Protein AF-A0A7V5G8F1-F1 (afdb_monomer)

Foldseek 3Di:
DVVVVVVVVVVVVVVVVVVVVVVVLVVVLVCLQVVLVVQLVVLVVQLVCLVPPVNVVVVCVVCVPPDPVVSVVVVVVSVVSNVVSVVSNVVSVVSNVVSVVVVVCVVVVSVVVVVVVVVVVVVLVVVCPDPPPPLSVVLVVVVVVVPPVVNVVSVVVVVVVVVVVVVVVLVVLVVVLVVLVVVLVVLVVVLVVLLVVLVVVCVDDDDPVRVVVSVVSNVVSVVVNVVSVVVNVVSCVVNVPDD

Sequence (243 aa):
MENILNKSNKFSAASLIVDTSKILIFTIYFILIAGSSYVFYKSYVNYNTLNNTHNYAAVMQQVAHLDKIDKAFIRKDIQTRKDEQKIIMITSIIVFLLALFMFSRRGYIFEYIKLENQNLKRLLEDIESCPNHEKTHKLKMVLKQKNRAETYELMSEIIAELQQNQQLADEANKTKSLFLANMSHEIRTPLNGIVGFTKFLTSTELNEEQHDFVKIIRKSSEDLLSIINNILDISKIENGHVE

Mean predicted aligned error: 16.57 Å

Solvent-accessible surface area (backbone atoms only — not comparable to full-atom values): 13154 Å² total; per-residue (Å²): 113,73,71,58,57,54,55,52,52,52,52,53,51,54,53,48,53,54,52,51,50,55,50,53,54,48,52,53,51,51,51,50,45,54,48,24,52,50,51,24,51,56,26,50,54,52,36,50,57,71,62,33,63,67,56,47,48,50,54,52,59,73,50,61,86,53,56,75,67,59,52,51,50,54,53,49,52,54,49,51,54,42,51,52,26,51,51,50,30,53,50,21,52,52,53,36,52,51,53,52,52,53,58,66,50,44,60,61,57,53,51,53,56,50,52,55,55,49,53,54,50,48,56,50,54,63,54,62,71,44,92,61,68,68,60,53,51,52,49,55,54,42,58,72,66,69,44,64,69,63,40,51,54,53,50,52,53,52,50,54,50,51,53,50,51,49,52,51,52,54,50,51,51,52,51,54,45,52,49,53,55,51,52,49,55,65,51,48,56,59,45,53,47,52,48,48,50,37,56,54,55,71,76,48,98,63,56,75,70,54,47,53,52,43,52,49,55,40,50,54,45,54,53,50,52,51,53,53,49,53,56,49,51,52,52,34,56,76,68,70,61,74,134

pLDDT: mean 77.97, std 15.34, range [35.91, 96.0]

Secondary structure (DSSP, 8-state):
-HHHHHHHHHHHHHHHHHHHHHHHHHHHHHHHHHHHHHHHHHHHHHHHHHH-HHHHHHHHHHTTTS-HHHHHHHHHHHHHHHHHHHHHHHHHHHHHHHHHHHHHHHHHHHHHHHHHHHHHHHHHHHHHTSS-HHHHHHHHHHHHTT-HHHHHHHHHHHHHHHHHHHHHHHHHHHHHHHHHHHHHHHHHHHHHHHHHHHHHHHTS---HHHHHHHHHHHHHHHHHHHHHHHHHHHHHHHTT---

Radius of gyration: 44.78 Å; Cα contacts (8 Å, |Δi|>4): 83; chains: 1; bounding box: 96×31×130 Å

Structure (mmCIF, N/CA/C/O backbone):
data_AF-A0A7V5G8F1-F1
#
_entry.id   AF-A0A7V5G8F1-F1
#
loop_
_atom_site.group_PDB
_atom_site.id
_atom_site.type_symbol
_atom_site.label_atom_id
_atom_site.label_alt_id
_atom_site.label_comp_id
_atom_site.label_asym_id
_atom_site.label_entity_id
_atom_site.label_seq_id
_atom_site.pdbx_PDB_ins_code
_atom_site.Cartn_x
_atom_site.Cartn_y
_atom_site.Cartn_z
_atom_site.occupancy
_atom_site.B_iso_or_equiv
_atom_site.auth_seq_id
_atom_site.auth_comp_id
_atom_site.auth_asym_id
_atom_site.auth_atom_id
_atom_site.pdbx_PDB_model_num
ATOM 1 N N . MET A 1 1 ? 23.365 5.835 19.639 1.00 40.91 1 MET A N 1
ATOM 2 C CA . MET A 1 1 ? 23.906 6.763 18.614 1.00 40.91 1 MET A CA 1
ATOM 3 C C . MET A 1 1 ? 24.558 6.042 17.434 1.00 40.91 1 MET A C 1
ATOM 5 O O . MET A 1 1 ? 24.337 6.450 16.301 1.00 40.91 1 MET A O 1
ATOM 9 N N . GLU A 1 2 ? 25.275 4.940 17.662 1.00 36.50 2 GLU A N 1
ATOM 10 C CA . GLU A 1 2 ? 25.961 4.151 16.619 1.00 36.50 2 GLU A CA 1
ATOM 11 C C . GLU A 1 2 ? 25.023 3.602 15.518 1.00 36.50 2 GLU A C 1
ATOM 13 O O . GLU A 1 2 ? 25.356 3.591 14.334 1.00 36.50 2 GLU A O 1
ATOM 18 N N . ASN A 1 3 ? 23.780 3.268 15.883 1.00 42.16 3 ASN A N 1
ATOM 19 C CA . ASN A 1 3 ? 22.769 2.747 14.955 1.00 42.16 3 ASN A CA 1
ATOM 20 C C . ASN A 1 3 ? 22.199 3.810 13.983 1.00 42.16 3 ASN A C 1
ATOM 22 O O . ASN A 1 3 ? 21.758 3.480 12.883 1.00 42.16 3 ASN A O 1
ATOM 26 N N . ILE A 1 4 ? 22.239 5.098 14.353 1.00 35.91 4 ILE A N 1
ATOM 27 C CA . ILE A 1 4 ? 21.730 6.213 13.528 1.00 35.91 4 ILE A CA 1
ATOM 28 C C . ILE A 1 4 ? 22.780 6.623 12.482 1.00 35.91 4 ILE A C 1
ATOM 30 O O . ILE A 1 4 ? 22.447 6.840 11.316 1.00 35.91 4 ILE A O 1
ATOM 34 N N . LEU A 1 5 ? 24.060 6.627 12.870 1.00 37.53 5 LEU A N 1
ATOM 35 C CA . LEU A 1 5 ? 25.191 6.884 11.970 1.00 37.53 5 LEU A CA 1
ATOM 36 C C . LEU A 1 5 ? 25.336 5.786 10.902 1.00 37.53 5 LEU A C 1
ATOM 38 O O . LEU A 1 5 ? 25.566 6.087 9.731 1.00 37.53 5 LEU A O 1
ATOM 42 N N . ASN A 1 6 ? 25.100 4.520 11.262 1.00 42.97 6 ASN A N 1
ATOM 43 C CA . ASN A 1 6 ? 25.154 3.403 10.315 1.00 42.97 6 ASN A CA 1
ATOM 44 C C . ASN A 1 6 ? 23.982 3.419 9.303 1.00 42.97 6 ASN A C 1
ATOM 46 O O . ASN A 1 6 ? 24.152 3.093 8.125 1.00 42.97 6 ASN A O 1
ATOM 50 N N . LYS A 1 7 ? 22.788 3.862 9.732 1.00 42.91 7 LYS A N 1
ATOM 51 C CA . LYS A 1 7 ? 21.603 4.019 8.863 1.00 42.91 7 LYS A CA 1
ATOM 52 C C . LYS A 1 7 ? 21.771 5.187 7.875 1.00 42.91 7 LYS A C 1
ATOM 54 O O . LYS A 1 7 ? 21.413 5.037 6.708 1.00 42.91 7 LYS A O 1
ATOM 59 N N . SER A 1 8 ? 22.386 6.291 8.315 1.00 38.94 8 SER A N 1
ATOM 60 C CA . SER A 1 8 ? 22.765 7.441 7.473 1.00 38.94 8 SER A CA 1
ATOM 61 C C . SER A 1 8 ? 23.801 7.064 6.400 1.00 38.94 8 SER A C 1
ATOM 63 O O . SER A 1 8 ? 23.588 7.306 5.209 1.00 38.94 8 SER A O 1
ATOM 65 N N . ASN A 1 9 ? 24.867 6.352 6.785 1.00 43.56 9 ASN A N 1
ATOM 66 C CA . ASN A 1 9 ? 25.919 5.925 5.855 1.00 43.56 9 ASN A CA 1
ATOM 67 C C . ASN A 1 9 ? 25.423 4.930 4.791 1.00 43.56 9 ASN A C 1
ATOM 69 O O . ASN A 1 9 ? 25.821 5.025 3.630 1.00 43.56 9 ASN A O 1
ATOM 73 N N . LYS A 1 10 ? 24.505 4.015 5.137 1.00 48.19 10 LYS A N 1
ATOM 74 C CA . LYS A 1 10 ? 23.870 3.113 4.155 1.00 48.19 10 LYS A CA 1
ATOM 75 C C . LYS A 1 10 ? 22.980 3.846 3.152 1.00 48.19 10 LYS A C 1
ATOM 77 O O . LYS A 1 10 ? 22.929 3.445 1.991 1.00 48.19 10 LYS A O 1
ATOM 82 N N . PHE A 1 11 ? 22.289 4.902 3.582 1.00 41.91 11 PHE A N 1
ATOM 83 C CA . PHE A 1 11 ? 21.453 5.714 2.695 1.00 41.91 11 PHE A CA 1
ATOM 84 C C . PHE A 1 11 ? 22.303 6.508 1.702 1.00 41.91 11 PHE A C 1
ATOM 86 O O . PHE A 1 11 ? 21.997 6.510 0.512 1.00 41.91 11 PHE A O 1
ATOM 93 N N . SER A 1 12 ? 23.411 7.081 2.184 1.00 46.94 12 SER A N 1
ATOM 94 C CA . SER A 1 12 ? 24.408 7.762 1.354 1.00 46.94 12 SER A CA 1
ATOM 95 C C . SER A 1 12 ? 25.050 6.809 0.338 1.00 46.94 12 SER A C 1
ATOM 97 O O . SER A 1 12 ? 25.137 7.125 -0.846 1.00 46.94 12 SER A O 1
ATOM 99 N N . ALA A 1 13 ? 25.400 5.586 0.753 1.00 46.09 13 ALA A N 1
ATOM 100 C CA . ALA A 1 13 ? 25.961 4.576 -0.145 1.00 46.09 13 ALA A CA 1
ATOM 101 C C . ALA A 1 13 ? 24.970 4.128 -1.236 1.00 46.09 13 ALA A C 1
ATOM 103 O O . ALA A 1 13 ? 25.357 3.971 -2.391 1.00 46.09 13 ALA A O 1
ATOM 104 N N . ALA A 1 14 ? 23.685 3.960 -0.906 1.00 48.03 14 ALA A N 1
ATOM 105 C CA . ALA A 1 14 ? 22.662 3.583 -1.882 1.00 48.03 14 ALA A CA 1
ATOM 106 C C . ALA A 1 14 ? 22.378 4.702 -2.900 1.00 48.03 14 ALA A C 1
ATOM 108 O O . ALA A 1 14 ? 22.260 4.416 -4.093 1.00 48.03 14 ALA A O 1
ATOM 109 N N . SER A 1 15 ? 22.327 5.970 -2.469 1.00 52.88 15 SER A N 1
ATOM 110 C CA . SER A 1 15 ? 22.242 7.105 -3.401 1.00 52.88 15 SER A CA 1
ATOM 111 C C . SER A 1 15 ? 23.491 7.213 -4.275 1.00 52.88 15 SER A C 1
ATOM 113 O O . SER A 1 15 ? 23.373 7.408 -5.481 1.00 52.88 15 SER A O 1
ATOM 115 N N . LEU A 1 16 ? 24.675 6.971 -3.704 1.00 54.50 16 LEU A N 1
ATOM 116 C CA . LEU A 1 16 ? 25.942 7.002 -4.433 1.00 54.50 16 LEU A CA 1
ATOM 117 C C . LEU A 1 16 ? 26.020 5.899 -5.504 1.00 54.50 16 LEU A C 1
ATOM 119 O O . LEU A 1 16 ? 26.478 6.153 -6.615 1.00 54.50 16 LEU A O 1
ATOM 123 N N . ILE A 1 17 ? 25.533 4.686 -5.216 1.00 58.56 17 ILE A N 1
ATOM 124 C CA . ILE A 1 17 ? 25.463 3.574 -6.186 1.00 58.56 17 ILE A CA 1
ATOM 125 C C . ILE A 1 17 ? 24.500 3.908 -7.335 1.00 58.56 17 ILE A C 1
ATOM 127 O O . ILE A 1 17 ? 24.775 3.646 -8.507 1.00 58.56 17 ILE A O 1
ATOM 131 N N . VAL A 1 18 ? 23.366 4.526 -7.012 1.00 62.31 18 VAL A N 1
ATOM 132 C CA . VAL A 1 18 ? 22.402 4.963 -8.020 1.00 62.31 18 VAL A CA 1
ATOM 133 C C . VAL A 1 18 ? 22.996 6.062 -8.907 1.00 62.31 18 VAL A C 1
ATOM 135 O O . VAL A 1 18 ? 22.873 5.992 -10.131 1.00 62.31 18 VAL A O 1
ATOM 138 N N . ASP A 1 19 ? 23.687 7.041 -8.335 1.00 66.94 19 ASP A N 1
ATOM 139 C CA . ASP A 1 19 ? 24.270 8.140 -9.104 1.00 66.94 19 ASP A CA 1
ATOM 140 C C . ASP A 1 19 ? 25.499 7.709 -9.917 1.00 66.94 19 ASP A C 1
ATOM 142 O O . ASP A 1 19 ? 25.630 8.094 -11.081 1.00 66.94 19 ASP A O 1
ATOM 146 N N . THR A 1 20 ? 26.327 6.803 -9.395 1.00 69.19 20 THR A N 1
ATOM 147 C CA . THR A 1 20 ? 27.425 6.186 -10.163 1.00 69.19 20 THR A CA 1
ATOM 148 C C . THR A 1 20 ? 26.909 5.372 -11.351 1.00 69.19 20 THR A C 1
ATOM 150 O O . THR A 1 20 ? 27.461 5.480 -12.446 1.00 69.19 20 THR A O 1
ATOM 153 N N . SER A 1 21 ? 25.796 4.640 -11.203 1.00 72.50 21 SER A N 1
ATOM 154 C CA . SER A 1 21 ? 25.176 3.923 -12.328 1.00 72.50 21 SER A CA 1
ATOM 155 C C . SER A 1 21 ? 24.666 4.868 -13.427 1.00 72.50 21 SER A C 1
ATOM 157 O O . SER A 1 21 ? 24.824 4.589 -14.617 1.00 72.50 21 SER A O 1
ATOM 159 N N . LYS A 1 22 ? 24.123 6.040 -13.062 1.00 74.00 22 LYS A N 1
ATOM 160 C CA . LYS A 1 22 ? 23.670 7.053 -14.031 1.00 74.00 22 LYS A CA 1
ATOM 161 C C . LYS A 1 22 ? 24.821 7.640 -14.835 1.00 74.00 22 LYS A C 1
ATOM 163 O O . LYS A 1 22 ? 24.632 7.889 -16.031 1.00 74.00 22 LYS A O 1
ATOM 168 N N . ILE A 1 23 ? 25.954 7.882 -14.174 1.00 77.38 23 ILE A N 1
ATOM 169 C CA . ILE A 1 23 ? 27.179 8.393 -14.791 1.00 77.38 23 ILE A CA 1
ATOM 170 C C . ILE A 1 23 ? 27.734 7.339 -15.749 1.00 77.38 23 ILE A C 1
ATOM 172 O O . ILE A 1 23 ? 27.969 7.662 -16.907 1.00 77.38 23 ILE A O 1
ATOM 176 N N . LEU A 1 24 ? 27.829 6.074 -15.325 1.00 80.88 24 LEU A N 1
ATOM 177 C CA . LEU A 1 24 ? 28.299 4.971 -16.171 1.00 80.88 24 LEU A CA 1
ATOM 178 C C . LEU A 1 24 ? 27.446 4.799 -17.438 1.00 80.88 24 LEU A C 1
ATOM 180 O O . LEU A 1 24 ? 27.961 4.658 -18.541 1.00 80.88 24 LEU A O 1
ATOM 184 N N . ILE A 1 25 ? 26.121 4.846 -17.305 1.00 82.06 25 ILE A N 1
ATOM 185 C CA . ILE A 1 25 ? 25.230 4.745 -18.465 1.00 82.06 25 ILE A CA 1
ATOM 186 C C . ILE A 1 25 ? 25.428 5.953 -19.394 1.00 82.06 25 ILE A C 1
ATOM 188 O O . ILE A 1 25 ? 25.412 5.807 -20.613 1.00 82.06 25 ILE A O 1
ATOM 192 N N . PHE A 1 26 ? 25.627 7.153 -18.839 1.00 84.25 26 PHE A N 1
ATOM 193 C CA . PHE A 1 26 ? 25.873 8.355 -19.638 1.00 84.25 26 PHE A CA 1
ATOM 194 C C . PHE A 1 26 ? 27.206 8.283 -20.393 1.00 84.25 26 PHE A C 1
ATOM 196 O O . PHE A 1 26 ? 27.246 8.608 -21.578 1.00 84.25 26 PHE A O 1
ATOM 203 N N . THR A 1 27 ? 28.273 7.801 -19.750 1.00 85.81 27 THR A N 1
ATOM 204 C CA . THR A 1 27 ? 29.579 7.634 -20.400 1.00 85.81 27 THR A CA 1
ATOM 205 C C . THR A 1 27 ? 29.521 6.599 -21.521 1.00 85.81 27 THR A C 1
ATOM 207 O O . THR A 1 27 ? 30.063 6.850 -22.594 1.00 85.81 27 THR A O 1
ATOM 210 N N . ILE A 1 28 ? 28.792 5.493 -21.337 1.00 87.56 28 ILE A N 1
ATOM 211 C CA . ILE A 1 28 ? 28.567 4.488 -22.391 1.00 87.56 28 ILE A CA 1
ATOM 212 C C . ILE A 1 28 ? 27.847 5.103 -23.601 1.00 87.56 28 ILE A C 1
ATOM 214 O O . ILE A 1 28 ? 28.295 4.918 -24.734 1.00 87.56 28 ILE A O 1
ATOM 218 N N . TYR A 1 29 ? 26.772 5.873 -23.385 1.00 87.50 29 TYR A N 1
ATOM 219 C CA . TYR A 1 29 ? 26.070 6.551 -24.483 1.00 87.50 29 TYR A CA 1
ATOM 220 C C . TYR A 1 29 ? 26.959 7.564 -25.201 1.00 87.50 29 TYR A C 1
ATOM 222 O O . TYR A 1 29 ? 26.961 7.610 -26.429 1.00 87.50 29 TYR A O 1
ATOM 230 N N . PHE A 1 30 ? 27.736 8.346 -24.453 1.00 88.19 30 PHE A N 1
ATOM 231 C CA . PHE A 1 30 ? 28.655 9.321 -25.027 1.00 88.19 30 PHE A CA 1
ATOM 232 C C . PHE A 1 30 ? 29.700 8.650 -25.929 1.00 88.19 30 PHE A C 1
ATOM 234 O O . PHE A 1 30 ? 29.910 9.092 -27.057 1.00 88.19 30 PHE A O 1
ATOM 241 N N . ILE A 1 31 ? 30.290 7.539 -25.476 1.00 91.12 31 ILE A N 1
ATOM 242 C CA . ILE A 1 31 ? 31.258 6.757 -26.259 1.00 91.12 31 ILE A CA 1
ATOM 243 C C . ILE A 1 31 ? 30.608 6.191 -27.531 1.00 91.12 31 ILE A C 1
ATOM 245 O O . ILE A 1 31 ? 31.199 6.277 -28.606 1.00 91.12 31 ILE A O 1
ATOM 249 N N . LEU A 1 32 ? 29.384 5.660 -27.443 1.00 89.81 32 LEU A N 1
ATOM 250 C CA . LEU A 1 32 ? 28.642 5.125 -28.594 1.00 89.81 32 LEU A CA 1
ATOM 251 C C . LEU A 1 32 ? 28.323 6.196 -29.646 1.00 89.81 32 LEU A C 1
ATOM 253 O O . LEU A 1 32 ? 28.509 5.975 -30.845 1.00 89.81 32 LEU A O 1
ATOM 257 N N . ILE A 1 33 ? 27.866 7.367 -29.206 1.00 90.88 33 ILE A N 1
ATOM 258 C CA . ILE A 1 33 ? 27.509 8.489 -30.082 1.00 90.88 33 ILE A CA 1
ATOM 259 C C . ILE A 1 33 ? 28.765 9.079 -30.736 1.00 90.88 33 ILE A C 1
ATOM 261 O O . ILE A 1 33 ? 28.809 9.246 -31.955 1.00 90.88 33 ILE A O 1
ATOM 265 N N . ALA A 1 34 ? 29.811 9.346 -29.951 1.00 91.81 34 ALA A N 1
ATOM 266 C CA . ALA A 1 34 ? 31.072 9.872 -30.468 1.00 91.81 34 ALA A CA 1
ATOM 267 C C . ALA A 1 34 ? 31.758 8.874 -31.417 1.00 91.81 34 ALA A C 1
ATOM 269 O O . ALA A 1 34 ? 32.239 9.259 -32.483 1.00 91.81 34 ALA A O 1
ATOM 270 N N . GLY A 1 35 ? 31.754 7.584 -31.067 1.00 91.06 35 GLY A N 1
ATOM 271 C CA . GLY A 1 35 ? 32.343 6.518 -31.873 1.00 91.06 35 GLY A CA 1
ATOM 272 C C . GLY A 1 35 ? 31.627 6.315 -33.208 1.00 91.06 35 GLY A C 1
ATOM 273 O O . GLY A 1 35 ? 32.280 6.280 -34.249 1.00 91.06 35 GLY A O 1
ATOM 274 N N . SER A 1 36 ? 30.292 6.239 -33.205 1.00 92.25 36 SER A N 1
ATOM 275 C CA . SER A 1 36 ? 29.505 6.116 -34.443 1.00 92.25 36 SER A CA 1
ATOM 276 C C . SER A 1 36 ? 29.678 7.333 -35.354 1.00 92.25 36 SER A C 1
ATOM 278 O O . SER A 1 36 ? 29.906 7.164 -36.551 1.00 92.25 36 SER A O 1
ATOM 280 N N . SER A 1 37 ? 29.684 8.544 -34.789 1.00 93.62 37 SER A N 1
ATOM 281 C CA . SER A 1 37 ? 29.951 9.783 -35.529 1.00 93.62 37 SER A CA 1
ATOM 282 C C . SER A 1 37 ? 31.354 9.807 -36.158 1.00 93.62 37 SER A C 1
ATOM 284 O O . SER A 1 37 ? 31.512 10.132 -37.336 1.00 93.62 37 SER A O 1
ATOM 286 N N . TYR A 1 38 ? 32.382 9.376 -35.419 1.00 95.62 38 TYR A N 1
ATOM 287 C CA . TYR A 1 38 ? 33.748 9.281 -35.941 1.00 95.62 38 TYR A CA 1
ATOM 288 C C . TYR A 1 38 ? 33.876 8.253 -37.076 1.00 95.62 38 TYR A C 1
ATOM 290 O O . TYR A 1 38 ? 34.483 8.540 -38.112 1.00 95.62 38 TYR A O 1
ATOM 298 N N . VAL A 1 39 ? 33.287 7.064 -36.906 1.00 94.00 39 VAL A N 1
ATOM 299 C CA . VAL A 1 39 ? 33.284 6.004 -37.929 1.00 94.00 39 VAL A CA 1
ATOM 300 C C . VAL A 1 39 ? 32.565 6.473 -39.192 1.00 94.00 39 VAL A C 1
ATOM 302 O O . VAL A 1 39 ? 33.082 6.270 -40.292 1.00 94.00 39 VAL A O 1
ATOM 305 N N . PHE A 1 40 ? 31.428 7.156 -39.040 1.00 96.00 40 PHE A N 1
ATOM 306 C CA . PHE A 1 40 ? 30.699 7.766 -40.147 1.00 96.00 40 PHE A CA 1
ATOM 307 C C . PHE A 1 40 ? 31.578 8.759 -40.910 1.00 96.00 40 PHE A C 1
ATOM 309 O O . PHE A 1 40 ? 31.754 8.624 -42.120 1.00 96.00 40 PHE A O 1
ATOM 316 N N . TYR A 1 41 ? 32.183 9.719 -40.204 1.00 94.88 41 TYR A N 1
ATOM 317 C CA . TYR A 1 41 ? 33.025 10.748 -40.812 1.00 94.88 41 TYR A CA 1
ATOM 318 C C . TYR A 1 41 ? 34.215 10.145 -41.568 1.00 94.88 41 TYR A C 1
ATOM 320 O O . TYR A 1 41 ? 34.452 10.475 -42.732 1.00 94.88 41 TYR A O 1
ATOM 328 N N . LYS A 1 42 ? 34.935 9.210 -40.937 1.00 93.19 42 LYS A N 1
ATOM 329 C CA . LYS A 1 42 ? 36.074 8.527 -41.562 1.00 93.19 42 LYS A CA 1
ATOM 330 C C . LYS A 1 42 ? 35.648 7.768 -42.819 1.00 93.19 42 LYS A C 1
ATOM 332 O O . LYS A 1 42 ? 36.334 7.826 -43.839 1.00 93.19 42 LYS A O 1
ATOM 337 N N . SER A 1 43 ? 34.510 7.081 -42.759 1.00 93.00 43 SER A N 1
ATOM 338 C CA . SER A 1 43 ? 33.996 6.320 -43.893 1.00 93.00 43 SER A CA 1
ATOM 339 C C . SER A 1 43 ? 33.511 7.220 -45.034 1.00 93.00 43 SER A C 1
ATOM 341 O O . SER A 1 43 ? 33.814 6.957 -46.196 1.00 93.00 43 SER A O 1
ATOM 343 N N . TYR A 1 44 ? 32.869 8.343 -44.708 1.00 93.62 44 TYR A N 1
ATOM 344 C CA . TYR A 1 44 ? 32.445 9.367 -45.662 1.00 93.62 44 TYR A CA 1
ATOM 345 C C . TYR A 1 44 ? 33.628 9.980 -46.430 1.00 93.62 44 TYR A C 1
ATOM 347 O O . TYR A 1 44 ? 33.596 10.073 -47.660 1.00 93.62 44 TYR A O 1
ATOM 355 N N . VAL A 1 45 ? 34.707 10.346 -45.727 1.00 91.12 45 VAL A N 1
ATOM 356 C CA . VAL A 1 45 ? 35.931 10.879 -46.353 1.00 91.12 45 VAL A CA 1
ATOM 357 C C . VAL A 1 45 ? 36.573 9.840 -47.277 1.00 91.12 45 VAL A C 1
ATOM 359 O O . VAL A 1 45 ? 36.915 10.161 -48.418 1.00 91.12 45 VAL A O 1
ATOM 362 N N . ASN A 1 46 ? 36.691 8.585 -46.833 1.00 89.88 46 ASN A N 1
ATOM 363 C CA . ASN A 1 46 ? 37.240 7.500 -47.652 1.00 89.88 46 ASN A CA 1
ATOM 364 C C . ASN A 1 46 ? 36.394 7.237 -48.904 1.00 89.88 46 ASN A C 1
ATOM 366 O O . ASN A 1 46 ? 36.937 7.105 -50.003 1.00 89.88 46 ASN A O 1
ATOM 370 N N . TYR A 1 47 ? 35.069 7.209 -48.756 1.00 90.44 47 TYR A N 1
ATOM 371 C CA . TYR A 1 47 ? 34.137 7.034 -49.864 1.00 90.44 47 TYR A CA 1
ATOM 372 C C . TYR A 1 47 ? 34.294 8.137 -50.918 1.00 90.44 47 TYR A C 1
ATOM 374 O O . TYR A 1 47 ? 34.447 7.847 -52.106 1.00 90.44 47 TYR A O 1
ATOM 382 N N . ASN A 1 48 ? 34.337 9.401 -50.489 1.00 87.00 48 ASN A N 1
ATOM 383 C CA . ASN A 1 48 ? 34.510 10.538 -51.394 1.00 87.00 48 ASN A CA 1
ATOM 384 C C . ASN A 1 48 ? 35.896 10.569 -52.045 1.00 87.00 48 ASN A C 1
ATOM 386 O O . ASN A 1 48 ? 36.010 10.919 -53.218 1.00 87.00 48 ASN A O 1
ATOM 390 N N . THR A 1 49 ? 36.939 10.143 -51.331 1.00 85.94 49 THR A N 1
ATOM 391 C CA . THR A 1 49 ? 38.301 10.042 -51.879 1.00 85.94 49 THR A CA 1
ATOM 392 C C . THR A 1 49 ? 38.373 9.011 -53.007 1.00 85.94 49 THR A C 1
ATOM 394 O O . THR A 1 49 ? 38.965 9.289 -54.050 1.00 85.94 49 THR A O 1
ATOM 397 N N . LEU A 1 50 ? 37.711 7.859 -52.839 1.00 82.94 50 LEU A N 1
ATOM 398 C CA . LEU A 1 50 ? 37.564 6.826 -53.873 1.00 82.94 50 LEU A CA 1
ATOM 399 C C . LEU A 1 50 ? 36.658 7.272 -55.033 1.00 82.94 50 LEU A C 1
ATOM 401 O O . LEU A 1 50 ? 36.749 6.731 -56.137 1.00 82.94 50 LEU A O 1
ATOM 405 N N . ASN A 1 51 ? 35.739 8.213 -54.791 1.00 77.88 51 ASN A N 1
ATOM 406 C CA . ASN A 1 51 ? 34.785 8.699 -55.788 1.00 77.88 51 ASN A CA 1
ATOM 407 C C . ASN A 1 51 ? 35.270 9.918 -56.583 1.00 77.88 51 ASN A C 1
ATOM 409 O O . ASN A 1 51 ? 34.709 10.209 -57.638 1.00 77.88 51 ASN A O 1
ATOM 413 N N . ASN A 1 52 ? 36.303 10.612 -56.105 1.00 81.00 52 ASN A N 1
ATOM 414 C CA . ASN A 1 52 ? 36.872 11.762 -56.790 1.00 81.00 52 ASN A CA 1
ATOM 415 C C . ASN A 1 52 ? 37.432 11.341 -58.159 1.00 81.00 52 ASN A C 1
ATOM 417 O O . ASN A 1 52 ? 38.393 10.574 -58.255 1.00 81.00 52 ASN A O 1
ATOM 421 N N . THR A 1 53 ? 36.823 11.867 -59.221 1.00 63.16 53 THR A N 1
ATOM 422 C CA . THR A 1 53 ? 37.160 11.585 -60.620 1.00 63.16 53 THR A CA 1
ATOM 423 C C . THR A 1 53 ? 38.595 11.954 -60.962 1.00 63.16 53 THR A C 1
ATOM 425 O O . THR A 1 53 ? 39.208 11.258 -61.764 1.00 63.16 53 THR A O 1
ATOM 428 N N . HIS A 1 54 ? 39.162 12.981 -60.324 1.00 69.19 54 HIS A N 1
ATOM 429 C CA . HIS A 1 54 ? 40.555 13.372 -60.529 1.00 69.19 54 HIS A CA 1
ATOM 430 C C . HIS A 1 54 ? 41.530 12.313 -59.990 1.00 69.19 54 HIS A C 1
ATOM 432 O O . HIS A 1 54 ? 42.447 11.896 -60.694 1.00 69.19 54 HIS A O 1
ATOM 438 N N . ASN A 1 55 ? 41.276 11.792 -58.786 1.00 69.31 55 ASN A N 1
ATOM 439 C CA . ASN A 1 55 ? 42.090 10.726 -58.193 1.00 69.31 55 ASN A CA 1
ATOM 440 C C . ASN A 1 55 ? 41.912 9.402 -58.940 1.00 69.31 55 ASN A C 1
ATOM 442 O O . ASN A 1 55 ? 42.880 8.687 -59.183 1.00 69.31 55 ASN A O 1
ATOM 446 N N . TYR A 1 56 ? 40.682 9.085 -59.347 1.00 71.56 56 TYR A N 1
ATOM 447 C CA . TYR A 1 56 ? 40.400 7.888 -60.132 1.00 71.56 56 TYR A CA 1
ATOM 448 C C . TYR A 1 56 ? 41.071 7.945 -61.510 1.00 71.56 56 TYR A C 1
ATOM 450 O O . TYR A 1 56 ? 41.654 6.957 -61.947 1.00 71.56 56 TYR A O 1
ATOM 458 N N . ALA A 1 57 ? 41.044 9.104 -62.173 1.00 69.06 57 ALA A N 1
ATOM 459 C CA . ALA A 1 57 ? 41.744 9.325 -63.434 1.00 69.06 57 ALA A CA 1
ATOM 460 C C . ALA A 1 57 ? 43.265 9.206 -63.265 1.00 69.06 57 ALA A C 1
ATOM 462 O O . ALA A 1 57 ? 43.896 8.533 -64.072 1.00 69.06 57 ALA A O 1
ATOM 463 N N . ALA A 1 58 ? 43.841 9.768 -62.197 1.00 76.75 58 ALA A N 1
ATOM 464 C CA . ALA A 1 58 ? 45.268 9.650 -61.897 1.00 76.75 58 ALA A CA 1
ATOM 465 C C . ALA A 1 58 ? 45.697 8.190 -61.653 1.00 76.75 58 ALA A C 1
ATOM 467 O O . ALA A 1 58 ? 46.691 7.735 -62.219 1.00 76.75 58 ALA A O 1
ATOM 468 N N . VAL A 1 59 ? 44.917 7.424 -60.880 1.00 75.81 59 VAL A N 1
ATOM 469 C CA . VAL A 1 59 ? 45.157 5.986 -60.660 1.00 75.81 59 VAL A CA 1
ATOM 470 C C . VAL A 1 59 ? 45.037 5.211 -61.974 1.00 75.81 59 VAL A C 1
ATOM 472 O O . VAL A 1 59 ? 45.910 4.406 -62.287 1.00 75.81 59 VAL A O 1
ATOM 475 N N . MET A 1 60 ? 44.006 5.484 -62.781 1.00 76.19 60 MET A N 1
ATOM 476 C CA . MET A 1 60 ? 43.802 4.831 -64.082 1.00 76.19 60 MET A CA 1
ATOM 477 C C . MET A 1 60 ? 44.889 5.186 -65.109 1.00 76.19 60 MET A C 1
ATOM 479 O O . MET A 1 60 ? 45.264 4.340 -65.920 1.00 76.19 60 MET A O 1
ATOM 483 N N . GLN A 1 61 ? 45.429 6.405 -65.050 1.00 79.56 61 GLN A N 1
ATOM 484 C CA . GLN A 1 61 ? 46.551 6.861 -65.868 1.00 79.56 61 GLN A CA 1
ATOM 485 C C . GLN A 1 61 ? 47.857 6.158 -65.472 1.00 79.56 61 GLN A C 1
ATOM 487 O O . GLN A 1 61 ? 48.612 5.741 -66.348 1.00 79.56 61 GLN A O 1
ATOM 492 N N . GLN A 1 62 ? 48.104 5.956 -64.174 1.00 78.56 62 GLN A N 1
ATOM 493 C CA . GLN A 1 62 ? 49.276 5.216 -63.689 1.00 78.56 62 GLN A CA 1
ATOM 494 C C . GLN A 1 62 ? 49.259 3.747 -64.120 1.00 78.56 62 GLN A C 1
ATOM 496 O O . GLN A 1 62 ? 50.305 3.197 -64.450 1.00 78.56 62 GLN A O 1
ATOM 501 N N . VAL A 1 63 ? 48.082 3.124 -64.202 1.00 77.75 63 VAL A N 1
ATOM 502 C CA . VAL A 1 63 ? 47.928 1.716 -64.613 1.00 77.75 63 VAL A CA 1
ATOM 503 C C . VAL A 1 63 ? 47.643 1.544 -66.109 1.00 77.75 63 VAL A C 1
ATOM 505 O O . VAL A 1 63 ? 47.256 0.465 -66.560 1.00 77.75 63 VAL A O 1
ATOM 508 N N . ALA A 1 64 ? 47.846 2.592 -66.915 1.00 76.75 64 ALA A N 1
ATOM 509 C CA . ALA A 1 64 ? 47.560 2.584 -68.350 1.00 76.75 64 ALA A CA 1
ATOM 510 C C . ALA A 1 64 ? 48.368 1.532 -69.134 1.00 76.75 64 ALA A C 1
ATOM 512 O O . ALA A 1 64 ? 47.884 1.040 -70.153 1.00 76.75 64 ALA A O 1
ATOM 513 N N . HIS A 1 65 ? 49.544 1.149 -68.636 1.00 78.81 65 HIS A N 1
ATOM 514 C CA . HIS A 1 65 ? 50.441 0.156 -69.232 1.00 78.81 65 HIS A CA 1
ATOM 515 C C . HIS A 1 65 ? 50.055 -1.304 -68.929 1.00 78.81 65 HIS A C 1
ATOM 517 O O . HIS A 1 65 ? 50.620 -2.212 -69.529 1.00 78.81 65 HIS A O 1
ATOM 523 N N . LEU A 1 66 ? 49.103 -1.541 -68.020 1.00 80.12 66 LEU A N 1
ATOM 524 C CA . LEU A 1 66 ? 48.670 -2.891 -67.651 1.00 80.12 66 LEU A CA 1
ATOM 525 C C . LEU 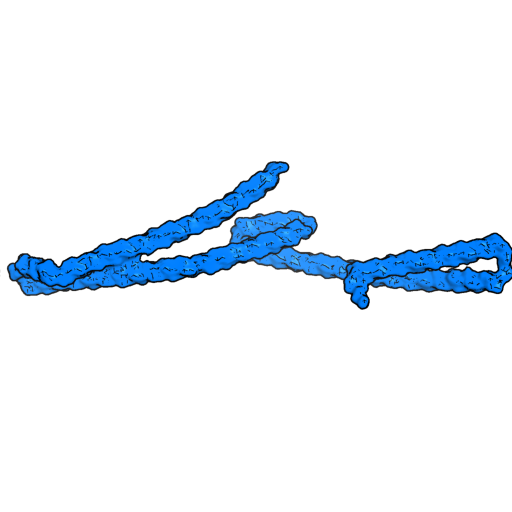A 1 66 ? 47.729 -3.511 -68.694 1.00 80.12 66 LEU A C 1
ATOM 527 O O . LEU A 1 66 ? 47.020 -2.797 -69.421 1.00 80.12 66 LEU A O 1
ATOM 531 N N . ASP A 1 67 ? 47.673 -4.845 -68.717 1.00 86.00 67 ASP A N 1
ATOM 532 C CA . ASP A 1 67 ? 46.732 -5.586 -69.553 1.00 86.00 67 ASP A CA 1
ATOM 533 C C . ASP A 1 67 ? 45.269 -5.335 -69.123 1.00 86.00 67 ASP A C 1
ATOM 535 O O . ASP A 1 67 ? 44.950 -4.844 -68.032 1.00 86.00 67 ASP A O 1
ATOM 539 N N . LYS A 1 68 ? 44.334 -5.638 -70.023 1.00 82.44 68 LYS A N 1
ATOM 540 C CA . LYS A 1 68 ? 42.894 -5.459 -69.840 1.00 82.44 68 LYS A CA 1
ATOM 541 C C . LYS A 1 68 ? 42.362 -6.220 -68.621 1.00 82.44 68 LYS A C 1
ATOM 543 O O . LYS A 1 68 ? 41.443 -5.713 -67.968 1.00 82.44 68 LYS A O 1
ATOM 548 N N . ILE A 1 69 ? 42.925 -7.393 -68.316 1.00 80.31 69 ILE A N 1
ATOM 549 C CA . ILE A 1 69 ? 42.539 -8.215 -67.160 1.00 80.31 69 ILE A CA 1
ATOM 550 C C . ILE A 1 69 ? 42.878 -7.490 -65.849 1.00 80.31 69 ILE A C 1
ATOM 552 O O . ILE A 1 69 ? 41.995 -7.305 -65.008 1.00 80.31 69 ILE A O 1
ATOM 556 N N . ASP A 1 70 ? 44.097 -6.968 -65.718 1.00 83.38 70 ASP A N 1
ATOM 557 C CA . ASP A 1 70 ? 44.551 -6.260 -64.514 1.00 83.38 70 ASP A CA 1
ATOM 558 C C . ASP A 1 70 ? 43.747 -4.976 -64.263 1.00 83.38 70 ASP A C 1
ATOM 560 O O . ASP A 1 70 ? 43.318 -4.692 -63.143 1.00 83.38 70 ASP A O 1
ATOM 564 N N . LYS A 1 71 ? 43.425 -4.222 -65.321 1.00 79.62 71 LYS A N 1
ATOM 565 C CA . LYS A 1 71 ? 42.553 -3.036 -65.221 1.00 79.62 71 LYS A CA 1
ATOM 566 C C . LYS A 1 71 ? 41.130 -3.384 -64.782 1.00 79.62 71 LYS A C 1
ATOM 568 O O . LYS A 1 71 ? 40.482 -2.596 -64.091 1.00 79.62 71 LYS A O 1
ATOM 573 N N . ALA A 1 72 ? 40.591 -4.528 -65.208 1.00 83.56 72 ALA A N 1
ATOM 574 C CA . ALA A 1 72 ? 39.278 -4.991 -64.759 1.00 83.56 72 ALA A CA 1
ATOM 575 C C . ALA A 1 72 ? 39.303 -5.386 -63.274 1.00 83.56 72 ALA A C 1
ATOM 577 O O . ALA A 1 72 ? 38.378 -5.034 -62.540 1.00 83.56 72 ALA A O 1
ATOM 578 N N . PHE A 1 73 ? 40.383 -6.029 -62.826 1.00 86.19 73 PHE A N 1
ATOM 579 C CA . PHE A 1 73 ? 40.599 -6.374 -61.423 1.00 86.19 73 PHE A CA 1
ATOM 580 C C . PHE A 1 73 ? 40.679 -5.128 -60.529 1.00 86.19 73 PHE A C 1
ATOM 582 O O . PHE A 1 73 ? 39.927 -5.021 -59.563 1.00 86.19 73 PHE A O 1
ATOM 589 N N . ILE A 1 74 ? 41.490 -4.132 -60.901 1.00 83.81 74 ILE A N 1
ATOM 590 C CA . ILE A 1 74 ? 41.640 -2.878 -60.140 1.00 83.81 74 ILE A CA 1
ATOM 591 C C . ILE A 1 74 ? 40.313 -2.114 -60.054 1.00 83.81 74 ILE A C 1
ATOM 593 O O . ILE A 1 74 ? 39.943 -1.615 -58.991 1.00 83.81 74 ILE A O 1
ATOM 597 N N . ARG A 1 75 ? 39.542 -2.054 -61.149 1.00 83.94 75 ARG A N 1
ATOM 598 C CA . ARG A 1 75 ? 38.202 -1.444 -61.126 1.00 83.94 75 ARG A CA 1
ATOM 599 C C . ARG A 1 75 ? 37.256 -2.164 -60.168 1.00 83.94 75 ARG A C 1
ATOM 601 O O . ARG A 1 75 ? 36.502 -1.497 -59.461 1.00 83.94 75 ARG A O 1
ATOM 608 N N . LYS A 1 76 ? 37.309 -3.498 -60.131 1.00 87.62 76 LYS A N 1
ATOM 609 C CA . LYS A 1 76 ? 36.503 -4.319 -59.222 1.00 87.62 76 LYS A CA 1
ATOM 610 C C . LYS A 1 76 ? 36.916 -4.131 -57.756 1.00 87.62 76 LYS A C 1
ATOM 612 O O . LYS A 1 76 ? 36.031 -4.010 -56.914 1.00 87.62 76 LYS A O 1
ATOM 617 N N . ASP A 1 77 ? 38.211 -4.041 -57.450 1.00 87.38 77 ASP A N 1
ATOM 618 C CA . ASP A 1 77 ? 38.708 -3.773 -56.087 1.00 87.38 77 ASP A CA 1
ATOM 619 C C . ASP A 1 77 ? 38.260 -2.394 -55.584 1.00 87.38 77 ASP A C 1
ATOM 621 O O . ASP A 1 77 ? 37.667 -2.278 -54.512 1.00 87.38 77 ASP A O 1
ATOM 625 N N . ILE A 1 78 ? 38.430 -1.348 -56.404 1.00 84.88 78 ILE A N 1
ATOM 626 C CA . ILE A 1 78 ? 37.991 0.014 -56.056 1.00 84.88 78 ILE A CA 1
ATOM 627 C C . ILE A 1 78 ? 36.477 0.059 -55.822 1.00 84.88 78 ILE A C 1
ATOM 629 O O . ILE A 1 78 ? 36.018 0.708 -54.881 1.00 84.88 78 ILE A O 1
ATOM 633 N N . GLN A 1 79 ? 35.694 -0.632 -56.655 1.00 87.75 79 GLN A N 1
ATOM 634 C CA . GLN A 1 79 ? 34.247 -0.720 -56.477 1.00 87.75 79 GLN A CA 1
ATOM 635 C C . GLN A 1 79 ? 33.879 -1.448 -55.176 1.00 87.75 79 GLN A C 1
ATOM 637 O O . GLN A 1 79 ? 33.046 -0.955 -54.421 1.00 87.75 79 GLN A O 1
ATOM 642 N N . THR A 1 80 ? 34.559 -2.553 -54.869 1.00 89.12 80 THR A N 1
ATOM 643 C CA . THR A 1 80 ? 34.360 -3.312 -53.624 1.00 89.12 80 THR A CA 1
ATOM 644 C C . THR A 1 80 ? 34.636 -2.434 -52.402 1.00 89.12 80 THR A C 1
ATOM 646 O O . THR A 1 80 ? 33.794 -2.332 -51.513 1.00 89.12 80 THR A O 1
ATOM 649 N N . ARG A 1 81 ? 35.744 -1.679 -52.401 1.00 89.38 81 ARG A N 1
ATOM 650 C CA . ARG A 1 81 ? 36.069 -0.726 -51.325 1.00 89.38 81 ARG A CA 1
ATOM 651 C C . ARG A 1 81 ? 35.041 0.396 -51.193 1.00 89.38 81 ARG A C 1
ATOM 653 O O . ARG A 1 81 ? 34.742 0.821 -50.079 1.00 89.38 81 ARG A O 1
ATOM 660 N N . LYS A 1 82 ? 34.487 0.896 -52.304 1.00 86.69 82 LYS A N 1
ATOM 661 C CA . LYS A 1 82 ? 33.398 1.890 -52.263 1.00 86.69 82 LYS A CA 1
ATOM 662 C C . LYS A 1 82 ? 32.163 1.324 -51.570 1.00 86.69 82 LYS A C 1
ATOM 664 O O . LYS A 1 82 ? 31.568 2.014 -50.743 1.00 86.69 82 LYS A O 1
ATOM 669 N N . ASP A 1 83 ? 31.789 0.096 -51.903 1.00 90.06 83 ASP A N 1
ATOM 670 C CA . ASP A 1 83 ? 30.608 -0.547 -51.335 1.00 90.06 83 ASP A CA 1
ATOM 671 C C . ASP A 1 83 ? 30.816 -0.895 -49.849 1.00 90.06 83 ASP A C 1
ATOM 673 O O . ASP A 1 83 ? 29.920 -0.648 -49.041 1.00 90.06 83 ASP A O 1
ATOM 677 N N . GLU A 1 84 ? 32.024 -1.299 -49.441 1.00 92.62 84 GLU A N 1
ATOM 678 C CA . GLU A 1 84 ? 32.399 -1.437 -48.024 1.00 92.62 84 GLU A CA 1
ATOM 679 C C . GLU A 1 84 ? 32.225 -0.124 -47.242 1.00 92.62 84 GLU A C 1
ATOM 681 O O . GLU A 1 84 ? 31.609 -0.116 -46.174 1.00 92.62 84 GLU A O 1
ATOM 686 N N . GLN A 1 85 ? 32.715 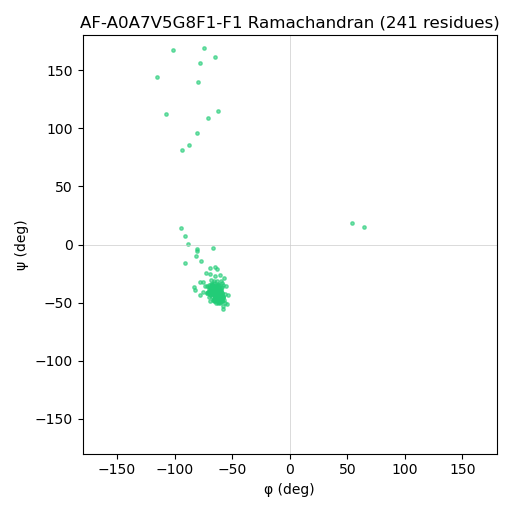1.007 -47.770 1.00 92.12 85 GLN A N 1
ATOM 687 C CA . GLN A 1 85 ? 32.553 2.302 -47.095 1.00 92.12 85 GLN A CA 1
ATOM 688 C C . GLN A 1 85 ? 31.077 2.729 -47.019 1.00 92.12 85 GLN A C 1
ATOM 690 O O . GLN A 1 85 ? 30.630 3.224 -45.986 1.00 92.12 85 GLN A O 1
ATOM 695 N N . LYS A 1 86 ? 30.267 2.474 -48.056 1.00 90.69 86 LYS A N 1
ATOM 696 C CA . LYS A 1 86 ? 28.815 2.727 -47.980 1.00 90.69 86 LYS A CA 1
ATOM 697 C C . LYS A 1 86 ? 28.149 1.923 -46.864 1.00 90.69 86 LYS A C 1
ATOM 699 O O . LYS A 1 86 ? 27.346 2.480 -46.117 1.00 90.69 86 LYS A O 1
ATOM 704 N N . ILE A 1 87 ? 28.477 0.637 -46.737 1.00 93.31 87 ILE A N 1
ATOM 705 C CA . ILE A 1 87 ? 27.907 -0.238 -45.704 1.00 93.31 87 ILE A CA 1
ATOM 706 C C . ILE A 1 87 ? 28.283 0.266 -44.304 1.00 93.31 87 ILE A C 1
ATOM 708 O O . ILE A 1 87 ? 27.412 0.382 -43.438 1.00 93.31 87 ILE A O 1
ATOM 712 N N . ILE A 1 88 ? 29.550 0.630 -44.080 1.00 93.56 88 ILE A N 1
ATOM 713 C CA . ILE A 1 88 ? 30.030 1.170 -42.794 1.00 93.56 88 ILE A CA 1
ATOM 714 C C . ILE A 1 88 ? 29.326 2.494 -42.451 1.00 93.56 88 ILE A C 1
ATOM 716 O O . ILE A 1 88 ? 28.927 2.726 -41.305 1.00 93.56 88 ILE A O 1
ATOM 720 N N . MET A 1 89 ? 29.114 3.353 -43.446 1.00 93.44 89 MET A N 1
ATOM 721 C CA . MET A 1 89 ? 28.410 4.622 -43.283 1.00 93.44 89 MET A CA 1
ATOM 722 C C . MET A 1 89 ? 26.933 4.421 -42.895 1.00 93.44 89 MET A C 1
ATOM 724 O O . MET A 1 89 ? 26.449 5.045 -41.954 1.00 93.44 89 MET A O 1
ATOM 728 N N . ILE A 1 90 ? 26.222 3.501 -43.551 1.00 94.31 90 ILE A N 1
ATOM 729 C CA . ILE A 1 90 ? 24.824 3.179 -43.208 1.00 94.31 90 ILE A CA 1
ATOM 730 C C . ILE A 1 90 ? 24.742 2.567 -41.805 1.00 94.31 90 ILE A C 1
ATOM 732 O O . ILE A 1 90 ? 23.905 2.963 -40.993 1.00 94.31 90 ILE A O 1
ATOM 736 N N . THR A 1 91 ? 25.646 1.639 -41.491 1.00 94.19 91 THR A N 1
ATOM 737 C CA . THR A 1 91 ? 25.677 0.963 -40.187 1.00 94.19 91 THR A CA 1
ATOM 738 C C . THR A 1 91 ? 25.938 1.954 -39.052 1.00 94.19 91 THR A C 1
ATOM 740 O O . THR A 1 91 ? 25.289 1.882 -38.011 1.00 94.19 91 THR A O 1
ATOM 743 N N . SER A 1 92 ? 26.837 2.922 -39.251 1.00 93.75 92 SER A N 1
ATOM 744 C CA . SER A 1 92 ? 27.123 3.946 -38.237 1.00 93.75 92 SER A CA 1
ATOM 745 C C . SER A 1 92 ? 25.937 4.886 -37.989 1.00 93.75 92 SER A C 1
ATOM 747 O O . SER A 1 92 ? 25.668 5.205 -36.831 1.00 93.75 92 SER A O 1
ATOM 749 N N . ILE A 1 93 ? 25.158 5.234 -39.021 1.00 94.69 93 ILE A N 1
ATOM 750 C CA . ILE A 1 93 ? 23.889 5.967 -38.855 1.00 94.69 93 ILE A CA 1
ATOM 751 C C . ILE A 1 93 ? 22.878 5.147 -38.040 1.00 94.69 93 ILE A C 1
ATOM 753 O O . ILE A 1 93 ? 22.250 5.680 -37.126 1.00 94.69 93 ILE A O 1
ATOM 757 N N . ILE A 1 94 ? 22.723 3.852 -38.334 1.00 95.44 94 ILE A N 1
ATOM 758 C CA . ILE A 1 94 ? 21.786 2.978 -37.609 1.00 95.44 94 ILE A CA 1
ATOM 759 C C . ILE A 1 94 ? 22.160 2.900 -36.123 1.00 95.44 94 ILE A C 1
ATOM 761 O O . ILE A 1 94 ? 21.299 3.079 -35.261 1.00 95.44 94 ILE A O 1
ATOM 765 N N . VAL A 1 95 ? 23.442 2.687 -35.812 1.00 94.12 95 VAL A N 1
ATOM 766 C CA . VAL A 1 95 ? 23.941 2.646 -34.427 1.00 94.12 95 VAL A CA 1
ATOM 767 C C . VAL A 1 95 ? 23.692 3.975 -33.710 1.00 94.12 95 VAL A C 1
ATOM 769 O O . VAL A 1 95 ? 23.248 3.977 -32.562 1.00 94.12 95 VAL A O 1
ATOM 772 N N . PHE A 1 96 ? 23.921 5.101 -34.388 1.00 93.44 96 PHE A N 1
ATOM 773 C CA . PHE A 1 96 ? 23.658 6.431 -33.844 1.00 93.44 96 PHE A CA 1
ATOM 774 C C . PHE A 1 96 ? 22.169 6.635 -33.507 1.00 93.44 96 PHE A C 1
ATOM 776 O O . PHE A 1 96 ? 21.834 7.080 -32.407 1.00 93.44 96 PHE A O 1
ATOM 783 N N . LEU A 1 97 ? 21.261 6.248 -34.409 1.00 94.06 97 LEU A N 1
ATOM 784 C CA . LEU A 1 97 ? 19.814 6.354 -34.191 1.00 94.06 97 LEU A CA 1
ATOM 785 C C . LEU A 1 97 ? 19.324 5.446 -33.054 1.00 94.06 97 LEU A C 1
ATOM 787 O O . LEU A 1 97 ? 18.517 5.876 -32.228 1.00 94.06 97 LEU A O 1
ATOM 791 N N . LEU A 1 98 ? 19.839 4.216 -32.965 1.00 92.62 98 LEU A N 1
ATOM 792 C CA . LEU A 1 98 ? 19.528 3.302 -31.862 1.00 92.62 98 LEU A CA 1
ATOM 793 C C . LEU A 1 98 ? 20.000 3.863 -30.516 1.00 92.62 98 LEU A C 1
ATOM 795 O O . LEU A 1 98 ? 19.250 3.819 -29.539 1.00 92.62 98 LEU A O 1
ATOM 799 N N . ALA A 1 99 ? 21.201 4.447 -30.465 1.00 89.31 99 ALA A N 1
ATOM 800 C CA . ALA A 1 99 ? 21.720 5.079 -29.255 1.00 89.31 99 ALA A CA 1
ATOM 801 C C . ALA A 1 99 ? 20.831 6.247 -28.794 1.00 89.31 99 ALA A C 1
ATOM 803 O O . ALA A 1 99 ? 20.522 6.347 -27.605 1.00 89.31 99 ALA A O 1
ATOM 804 N N . LEU A 1 100 ? 20.353 7.086 -29.722 1.00 90.00 100 LEU A N 1
ATOM 805 C CA . LEU A 1 100 ? 19.415 8.172 -29.413 1.00 90.00 100 LEU A CA 1
ATOM 806 C C . LEU A 1 100 ? 18.062 7.657 -28.909 1.00 90.00 100 LEU A C 1
ATOM 808 O O . LEU A 1 100 ? 17.527 8.180 -27.929 1.00 90.00 100 LEU A O 1
ATOM 812 N N . PHE A 1 101 ? 17.519 6.615 -29.539 1.00 91.00 101 PHE A N 1
ATOM 813 C CA . PHE A 1 101 ? 16.264 5.999 -29.109 1.00 91.00 101 PHE A CA 1
ATOM 814 C C . PHE A 1 101 ? 16.365 5.446 -27.682 1.00 91.00 101 PHE A C 1
ATOM 816 O O . PHE A 1 101 ? 15.515 5.726 -26.832 1.00 91.00 101 PHE A O 1
ATOM 823 N N . MET A 1 102 ? 17.435 4.704 -27.391 1.00 88.38 102 MET A N 1
ATOM 824 C CA . MET A 1 102 ? 17.674 4.160 -26.057 1.00 88.38 102 MET A CA 1
ATOM 825 C C . MET A 1 102 ? 17.911 5.268 -25.016 1.00 88.38 102 MET A C 1
ATOM 827 O O . MET A 1 102 ? 17.407 5.173 -23.894 1.00 88.38 102 MET A O 1
ATOM 831 N N . PHE A 1 103 ? 18.597 6.355 -25.389 1.00 86.81 103 PHE A N 1
ATOM 832 C CA . PHE A 1 103 ? 18.778 7.525 -24.527 1.00 86.81 103 PHE A CA 1
ATOM 833 C C . PHE A 1 103 ? 17.444 8.206 -24.188 1.00 86.81 103 PHE A C 1
ATOM 835 O O . PHE A 1 103 ? 17.195 8.517 -23.025 1.00 86.81 103 PHE A O 1
ATOM 842 N N . SER A 1 104 ? 16.549 8.364 -25.169 1.00 85.62 104 SER A N 1
ATOM 843 C CA . SER A 1 104 ? 15.207 8.927 -24.960 1.00 85.62 104 SER A CA 1
ATOM 844 C C . SER A 1 104 ? 14.356 8.068 -24.015 1.00 85.62 104 SER A C 1
ATOM 846 O O . SER A 1 104 ? 13.683 8.585 -23.123 1.00 85.62 104 SER A O 1
ATOM 848 N N . ARG A 1 105 ? 14.433 6.737 -24.141 1.00 86.00 105 ARG A N 1
ATOM 849 C CA . ARG A 1 105 ? 13.679 5.796 -23.292 1.00 86.00 105 ARG A CA 1
ATOM 850 C C . ARG A 1 105 ? 14.257 5.615 -21.886 1.00 86.00 105 ARG A C 1
ATOM 852 O O . ARG A 1 105 ? 13.559 5.108 -21.008 1.00 86.00 105 ARG A O 1
ATOM 859 N N . ARG A 1 106 ? 15.495 6.056 -21.642 1.00 82.12 106 ARG A N 1
ATOM 860 C CA . ARG A 1 106 ? 16.194 5.901 -20.355 1.00 82.12 106 ARG A CA 1
ATOM 861 C C . ARG A 1 106 ? 15.411 6.486 -19.177 1.00 82.12 106 ARG A C 1
ATOM 863 O O . ARG A 1 106 ? 15.379 5.860 -18.121 1.00 82.12 106 ARG A O 1
ATOM 870 N N . GLY A 1 107 ? 14.808 7.668 -19.345 1.00 74.25 107 GLY A N 1
ATOM 871 C CA . GLY A 1 107 ? 14.076 8.355 -18.272 1.00 74.25 107 GLY A CA 1
ATOM 872 C C . GLY A 1 107 ? 12.924 7.512 -17.725 1.00 74.25 107 GLY A C 1
ATOM 873 O O . GLY A 1 107 ? 12.862 7.260 -16.526 1.00 74.25 107 GLY A O 1
ATOM 874 N N . TYR A 1 108 ? 12.103 6.974 -18.629 1.00 77.00 108 TYR A N 1
ATOM 875 C CA . TYR A 1 108 ? 10.953 6.133 -18.297 1.00 77.00 108 TYR A CA 1
ATOM 876 C C . TYR A 1 108 ? 11.350 4.865 -17.529 1.00 77.00 108 TYR A C 1
ATOM 878 O O . TYR A 1 108 ? 10.775 4.555 -16.491 1.00 77.00 108 TYR A O 1
ATOM 886 N N . ILE A 1 109 ? 12.375 4.150 -18.005 1.00 72.38 109 ILE A N 1
ATOM 887 C CA . ILE A 1 109 ? 12.838 2.904 -17.371 1.00 72.38 109 ILE A CA 1
ATOM 888 C C . ILE A 1 109 ? 13.371 3.183 -15.962 1.00 72.38 109 ILE A C 1
ATOM 890 O O . ILE A 1 109 ? 13.118 2.428 -15.025 1.00 72.38 109 ILE A O 1
ATOM 894 N N . PHE A 1 110 ? 14.113 4.277 -15.800 1.00 72.06 110 PHE A N 1
ATOM 895 C CA . PHE A 1 110 ? 14.719 4.620 -14.523 1.00 72.06 110 PHE A CA 1
ATOM 896 C C . PHE A 1 110 ? 13.679 5.070 -13.486 1.00 72.06 110 PHE A C 1
ATOM 898 O O . PHE A 1 110 ? 13.758 4.683 -12.319 1.00 72.06 110 PHE A O 1
ATOM 905 N N . GLU A 1 111 ? 12.696 5.863 -13.910 1.00 69.62 111 GLU A N 1
ATOM 906 C CA . GLU A 1 111 ? 11.596 6.308 -13.055 1.00 69.62 111 GLU A CA 1
ATOM 907 C C . GLU A 1 111 ? 10.700 5.137 -12.630 1.00 69.62 111 GLU A C 1
ATOM 909 O O . GLU A 1 111 ? 10.401 5.001 -11.443 1.00 69.62 111 GLU A O 1
ATOM 914 N N . TYR A 1 112 ? 10.392 4.225 -13.558 1.00 67.81 112 TYR A N 1
ATOM 915 C CA . TYR A 1 112 ? 9.651 2.992 -13.286 1.00 67.81 112 TYR A CA 1
ATOM 916 C C . TYR A 1 112 ? 10.327 2.134 -12.203 1.00 67.81 112 TYR A C 1
ATOM 918 O O . TYR A 1 112 ? 9.708 1.785 -11.197 1.00 67.81 112 TYR A O 1
ATOM 926 N N . ILE A 1 113 ? 11.633 1.874 -12.343 1.00 67.19 113 ILE A N 1
ATOM 927 C CA . ILE A 1 113 ? 12.397 1.090 -11.359 1.00 67.19 113 ILE A CA 1
ATOM 928 C C . ILE A 1 113 ? 12.423 1.799 -9.996 1.00 67.19 113 ILE A C 1
ATOM 930 O O . ILE A 1 113 ? 12.318 1.149 -8.955 1.00 67.19 113 ILE A O 1
ATOM 934 N N . LYS A 1 114 ? 12.562 3.130 -9.963 1.00 65.62 114 LYS A N 1
ATOM 935 C CA . LYS A 1 114 ? 12.616 3.888 -8.703 1.00 65.62 114 LYS A CA 1
ATOM 936 C C . LYS A 1 114 ? 11.305 3.787 -7.917 1.00 65.62 114 LYS A C 1
ATOM 938 O O . LYS A 1 114 ? 11.348 3.620 -6.698 1.00 65.62 114 LYS A O 1
ATOM 943 N N . LEU A 1 115 ? 10.172 3.875 -8.607 1.00 58.62 115 LEU A N 1
ATOM 944 C CA . LEU A 1 115 ? 8.840 3.894 -8.004 1.00 58.62 115 LEU A CA 1
ATOM 945 C C . LEU A 1 115 ? 8.461 2.521 -7.419 1.00 58.62 115 LEU A C 1
ATOM 947 O O . LEU A 1 115 ? 7.990 2.441 -6.285 1.00 58.62 115 LEU A O 1
ATOM 951 N N . GLU A 1 116 ? 8.785 1.435 -8.125 1.00 56.06 116 GLU A N 1
ATOM 952 C CA . GLU A 1 116 ? 8.589 0.057 -7.648 1.00 56.06 116 GLU A CA 1
ATOM 953 C C . GLU A 1 116 ? 9.402 -0.237 -6.371 1.00 56.06 116 GLU A C 1
ATOM 955 O O . GLU A 1 116 ? 8.880 -0.783 -5.398 1.00 56.06 116 GLU A O 1
ATOM 960 N N . ASN A 1 117 ? 10.659 0.220 -6.312 1.00 60.91 117 ASN A N 1
ATOM 961 C CA . ASN A 1 117 ? 11.506 0.056 -5.124 1.00 60.91 117 ASN A CA 1
ATOM 962 C C . ASN A 1 117 ? 11.010 0.868 -3.914 1.00 60.91 117 ASN A C 1
ATOM 964 O O . ASN A 1 117 ? 11.161 0.429 -2.774 1.00 60.91 117 ASN A O 1
ATOM 968 N N . GLN A 1 118 ? 10.435 2.053 -4.136 1.00 61.84 118 GLN A N 1
ATOM 969 C CA . GLN A 1 118 ? 9.879 2.872 -3.055 1.00 61.84 118 GLN A CA 1
ATOM 970 C C . GLN A 1 118 ? 8.592 2.278 -2.486 1.00 61.84 118 GLN A C 1
ATOM 972 O O . GLN A 1 118 ? 8.437 2.248 -1.267 1.00 61.84 118 GLN A O 1
ATOM 977 N N . ASN A 1 119 ? 7.703 1.773 -3.342 1.00 59.06 119 ASN A N 1
ATOM 978 C CA . ASN A 1 119 ? 6.473 1.115 -2.904 1.00 59.06 119 ASN A CA 1
ATOM 979 C C . ASN A 1 119 ? 6.778 -0.148 -2.099 1.00 59.06 119 ASN A C 1
ATOM 981 O O . ASN A 1 119 ? 6.237 -0.323 -1.011 1.00 59.06 119 ASN A O 1
ATOM 985 N N . LEU A 1 120 ? 7.722 -0.970 -2.569 1.00 62.25 120 LEU A N 1
ATOM 986 C CA . LEU A 1 120 ? 8.178 -2.141 -1.824 1.00 62.25 120 LEU A CA 1
ATOM 987 C C . LEU A 1 120 ? 8.770 -1.753 -0.462 1.00 62.25 120 LEU A C 1
ATOM 989 O O . LEU A 1 120 ? 8.511 -2.407 0.541 1.00 62.25 120 LEU A O 1
ATOM 993 N N . LYS A 1 121 ? 9.530 -0.654 -0.405 1.00 61.78 121 LYS A N 1
ATOM 994 C CA . LYS A 1 121 ? 10.098 -0.151 0.848 1.00 61.78 121 LYS A CA 1
ATOM 995 C C . LYS A 1 121 ? 9.032 0.324 1.841 1.00 61.78 121 LYS A C 1
ATOM 997 O O . LYS A 1 121 ? 9.184 0.060 3.026 1.00 61.78 121 LYS A O 1
ATOM 1002 N N . ARG A 1 122 ? 7.978 0.994 1.371 1.00 59.94 122 ARG A N 1
ATOM 1003 C CA . ARG A 1 122 ? 6.853 1.415 2.223 1.00 59.94 122 ARG A CA 1
ATOM 1004 C C . ARG A 1 122 ? 6.086 0.218 2.770 1.00 59.94 122 ARG A C 1
ATOM 1006 O O . ARG A 1 122 ? 5.921 0.128 3.975 1.00 59.94 122 ARG A O 1
ATOM 1013 N N . LEU A 1 123 ? 5.760 -0.753 1.914 1.00 62.09 123 LEU A N 1
ATOM 1014 C CA . LEU A 1 123 ? 5.140 -2.009 2.347 1.00 62.09 123 LEU A CA 1
ATOM 1015 C C . LEU A 1 123 ? 5.979 -2.717 3.419 1.00 62.09 123 LEU A C 1
ATOM 1017 O O . LEU A 1 123 ? 5.437 -3.293 4.352 1.00 62.09 123 LEU A O 1
ATOM 1021 N N . LEU A 1 124 ? 7.308 -2.645 3.325 1.00 57.44 124 LEU A N 1
ATOM 1022 C CA . LEU A 1 124 ? 8.196 -3.205 4.345 1.00 57.44 124 LEU A CA 1
ATOM 1023 C C . LEU A 1 124 ? 8.200 -2.419 5.657 1.00 57.44 124 LEU A C 1
ATOM 1025 O O . LEU A 1 124 ? 8.330 -3.037 6.707 1.00 57.44 124 LEU A O 1
ATOM 1029 N N . GLU A 1 125 ? 8.081 -1.092 5.613 1.00 60.72 125 GLU A N 1
ATOM 1030 C CA . GLU A 1 125 ? 7.952 -0.252 6.812 1.00 60.72 125 GLU A CA 1
ATOM 1031 C C . GLU A 1 125 ? 6.596 -0.483 7.511 1.00 60.72 125 GLU A C 1
ATOM 1033 O O . GLU A 1 125 ? 6.548 -0.587 8.740 1.00 60.72 125 GLU A O 1
ATOM 1038 N N . ASP A 1 126 ? 5.525 -0.681 6.740 1.00 60.56 126 ASP A N 1
ATOM 1039 C CA . ASP A 1 126 ? 4.189 -1.018 7.251 1.00 60.56 126 ASP A CA 1
ATOM 1040 C C . ASP A 1 126 ? 4.144 -2.437 7.860 1.00 60.56 126 ASP A C 1
ATOM 1042 O O . ASP A 1 126 ? 3.484 -2.682 8.867 1.00 60.56 126 ASP A O 1
ATOM 1046 N N . ILE A 1 127 ? 4.907 -3.387 7.308 1.00 56.81 127 ILE A N 1
ATOM 1047 C CA . ILE A 1 127 ? 5.059 -4.731 7.893 1.00 56.81 127 ILE A CA 1
ATOM 1048 C C . ILE A 1 127 ? 5.982 -4.702 9.130 1.00 56.81 127 ILE A C 1
ATOM 1050 O O . ILE A 1 127 ? 5.773 -5.462 10.072 1.00 56.81 127 ILE A O 1
ATOM 1054 N N . GLU A 1 128 ? 6.989 -3.820 9.177 1.00 53.16 128 GLU A N 1
ATOM 1055 C CA . GLU A 1 128 ? 7.900 -3.662 10.328 1.00 53.16 128 GLU A CA 1
ATOM 1056 C C . GLU A 1 128 ? 7.217 -3.063 11.567 1.00 53.16 128 GLU A C 1
ATOM 1058 O O . GLU A 1 128 ? 7.694 -3.252 12.684 1.00 53.16 128 GLU A O 1
ATOM 1063 N N . SER A 1 129 ? 6.077 -2.396 11.390 1.00 57.66 129 SER A N 1
ATOM 1064 C CA . SER A 1 129 ? 5.232 -1.924 12.491 1.00 57.66 129 SER A CA 1
ATOM 1065 C C . SER A 1 129 ? 4.330 -3.023 13.079 1.00 57.66 129 SER A C 1
ATOM 1067 O O . SER A 1 129 ? 3.708 -2.802 14.119 1.00 57.66 129 SER A O 1
ATOM 1069 N N . CYS A 1 130 ? 4.306 -4.226 12.488 1.00 51.72 130 CYS A N 1
ATOM 1070 C CA . CYS A 1 130 ? 3.647 -5.386 13.084 1.00 51.72 130 CYS A CA 1
ATOM 1071 C C . CYS A 1 130 ? 4.546 -6.026 14.170 1.00 51.72 130 CYS A C 1
ATOM 1073 O O . CYS A 1 130 ? 5.747 -6.188 13.944 1.00 51.72 130 CYS A O 1
ATOM 1075 N N . PRO A 1 131 ? 4.007 -6.477 15.323 1.00 56.94 131 PRO A N 1
ATOM 1076 C CA . PRO A 1 131 ? 4.803 -6.876 16.498 1.00 56.94 131 PRO A CA 1
ATOM 1077 C C . PRO A 1 131 ? 5.689 -8.124 16.326 1.00 56.94 131 PRO A C 1
ATOM 1079 O O . PRO A 1 131 ? 6.403 -8.501 17.254 1.00 56.94 131 PRO A O 1
ATOM 1082 N N . ASN A 1 132 ? 5.643 -8.802 15.174 1.00 60.06 132 ASN A N 1
ATOM 1083 C CA . ASN A 1 132 ? 6.318 -10.081 14.969 1.00 60.06 132 ASN A CA 1
ATOM 1084 C C . ASN A 1 132 ? 7.723 -9.887 14.352 1.00 60.06 132 ASN A C 1
ATOM 1086 O O . ASN A 1 132 ? 7.930 -9.983 13.138 1.00 60.06 132 ASN A O 1
ATOM 1090 N N . HIS A 1 133 ? 8.694 -9.562 15.213 1.00 56.66 133 HIS A N 1
ATOM 1091 C CA . HIS A 1 133 ? 10.059 -9.130 14.864 1.00 56.66 133 HIS A CA 1
ATOM 1092 C C . HIS A 1 133 ? 10.929 -10.190 14.147 1.00 56.66 133 HIS A C 1
ATOM 1094 O O . HIS A 1 133 ? 11.925 -9.851 13.502 1.00 56.66 133 HIS A O 1
ATOM 1100 N N . GLU A 1 134 ? 10.577 -11.474 14.247 1.00 60.47 134 GLU A N 1
ATOM 1101 C CA . GLU A 1 134 ? 11.376 -12.591 13.722 1.00 60.47 134 GLU A CA 1
ATOM 1102 C C . GLU A 1 134 ? 11.229 -12.757 12.197 1.00 60.47 134 GLU A C 1
ATOM 1104 O O . GLU A 1 134 ? 12.215 -12.889 11.462 1.00 60.47 134 GLU A O 1
ATOM 1109 N N . LYS A 1 135 ? 9.996 -12.665 11.684 1.00 58.72 135 LYS A N 1
ATOM 1110 C CA . LYS A 1 135 ? 9.686 -12.864 10.256 1.00 58.72 135 LYS A CA 1
ATOM 1111 C C . LYS A 1 135 ? 10.047 -11.648 9.401 1.00 58.72 135 LYS A C 1
ATOM 1113 O O . LYS A 1 135 ? 10.526 -11.805 8.278 1.00 58.72 135 LYS A O 1
ATOM 1118 N N . THR A 1 136 ? 9.949 -10.443 9.959 1.00 57.06 136 THR A N 1
ATOM 1119 C CA . THR A 1 136 ? 10.434 -9.195 9.339 1.00 57.06 136 THR A CA 1
ATOM 1120 C C . THR A 1 136 ? 11.944 -9.215 9.103 1.00 57.06 136 THR A C 1
ATOM 1122 O O . THR A 1 136 ? 12.422 -8.743 8.067 1.00 57.06 136 THR A O 1
ATOM 1125 N N . HIS A 1 137 ? 12.712 -9.818 10.014 1.00 61.19 137 HIS A N 1
ATOM 1126 C CA . HIS A 1 137 ? 14.151 -9.999 9.837 1.00 61.19 137 HIS A CA 1
ATOM 1127 C C . HIS A 1 137 ? 14.476 -11.022 8.733 1.00 61.19 137 HIS A C 1
ATOM 1129 O O . HIS A 1 137 ? 15.327 -10.757 7.879 1.00 61.19 137 HIS A O 1
ATOM 1135 N N . LYS A 1 138 ? 13.764 -12.158 8.689 1.00 62.62 138 LYS A N 1
ATOM 1136 C CA . LYS A 1 138 ? 13.917 -13.175 7.631 1.00 62.62 138 LYS A CA 1
ATOM 1137 C C . LYS A 1 138 ? 13.558 -12.612 6.249 1.00 62.62 138 LYS A C 1
ATOM 1139 O O . LYS A 1 138 ? 14.326 -12.778 5.304 1.00 62.62 138 LYS A O 1
ATOM 1144 N N . LEU A 1 139 ? 12.480 -11.832 6.157 1.00 61.72 139 LEU A N 1
ATOM 1145 C CA . LEU A 1 139 ? 12.066 -11.147 4.930 1.00 61.72 139 LEU A CA 1
ATOM 1146 C C . LEU A 1 139 ? 13.110 -10.127 4.453 1.00 61.72 139 LEU A C 1
ATOM 1148 O O . LEU A 1 139 ? 13.459 -10.113 3.274 1.00 61.72 139 LEU A O 1
ATOM 1152 N N . LYS A 1 140 ? 13.699 -9.335 5.361 1.00 62.41 140 LYS A N 1
ATOM 1153 C CA . LYS A 1 140 ? 14.822 -8.435 5.030 1.00 62.41 140 LYS A CA 1
ATOM 1154 C C . LYS A 1 140 ? 16.036 -9.183 4.473 1.00 62.41 140 LYS A C 1
ATOM 1156 O O . LYS A 1 140 ? 16.706 -8.661 3.581 1.00 62.41 140 LYS A O 1
ATOM 1161 N N . MET A 1 141 ? 16.329 -10.380 4.982 1.00 59.62 141 MET A N 1
ATOM 1162 C CA . MET A 1 141 ? 17.446 -11.206 4.509 1.00 59.62 141 MET A CA 1
ATOM 1163 C C . MET A 1 141 ? 17.188 -11.763 3.103 1.00 59.62 141 MET A C 1
ATOM 1165 O O . MET A 1 141 ? 18.057 -11.631 2.240 1.00 59.62 141 MET A O 1
ATOM 1169 N N . VAL A 1 142 ? 15.988 -12.292 2.848 1.00 62.09 142 VAL A N 1
ATOM 1170 C CA . VAL A 1 142 ? 15.586 -12.831 1.534 1.00 62.09 142 VAL A CA 1
ATOM 1171 C C . VAL A 1 142 ? 15.516 -11.723 0.474 1.00 62.09 142 VAL A C 1
ATOM 1173 O O . VAL A 1 142 ? 16.075 -11.856 -0.616 1.00 62.09 142 VAL A O 1
ATOM 1176 N N . LEU A 1 143 ? 14.953 -10.560 0.813 1.00 61.25 143 LEU A N 1
ATOM 1177 C CA . LEU A 1 143 ? 14.898 -9.401 -0.088 1.00 61.25 143 LEU A CA 1
ATOM 1178 C C . LEU A 1 143 ? 16.281 -8.865 -0.462 1.00 61.25 143 LEU A C 1
ATOM 1180 O O . LEU A 1 143 ? 16.509 -8.437 -1.596 1.00 61.25 143 LEU A O 1
ATOM 1184 N N . LYS A 1 144 ? 17.235 -8.916 0.473 1.00 62.78 144 LYS A N 1
ATOM 1185 C CA . LYS A 1 144 ? 18.623 -8.528 0.208 1.00 62.78 144 LYS A CA 1
ATOM 1186 C C . LYS A 1 144 ? 19.296 -9.462 -0.805 1.00 62.78 144 LYS A C 1
ATOM 1188 O O . LYS A 1 144 ? 20.190 -9.013 -1.520 1.00 62.78 144 LYS A O 1
ATOM 1193 N N . GLN A 1 145 ? 18.863 -10.720 -0.900 1.00 62.31 145 GLN A N 1
ATOM 1194 C CA . GLN A 1 145 ? 19.407 -11.697 -1.847 1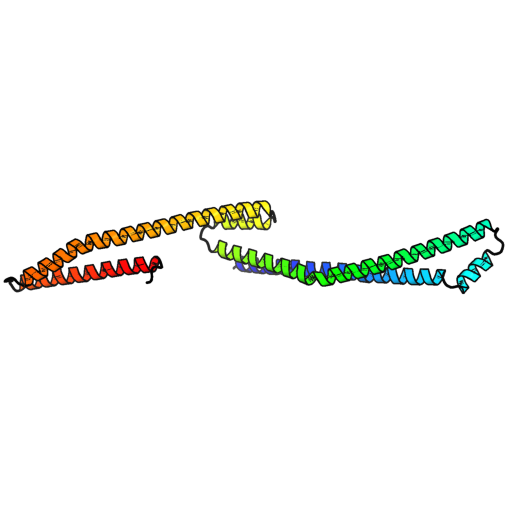.00 62.31 145 GLN A CA 1
ATOM 1195 C C . GLN A 1 145 ? 18.850 -11.563 -3.276 1.00 62.31 145 GLN A C 1
ATOM 1197 O O . GLN A 1 145 ? 19.337 -12.254 -4.166 1.00 62.31 145 GLN A O 1
ATOM 1202 N N . LYS A 1 146 ? 17.887 -10.660 -3.545 1.00 59.50 146 LYS A N 1
ATOM 1203 C CA . LYS A 1 146 ? 17.245 -10.488 -4.872 1.00 59.50 146 LYS A CA 1
ATOM 1204 C C . LYS A 1 146 ? 16.638 -11.782 -5.453 1.00 59.50 146 LYS A C 1
ATOM 1206 O O . LYS A 1 146 ? 16.349 -11.835 -6.651 1.00 59.50 146 LYS A O 1
ATOM 1211 N N . ASN A 1 147 ? 16.397 -12.804 -4.633 1.00 67.31 147 ASN A N 1
ATOM 1212 C CA . ASN A 1 147 ? 15.748 -14.031 -5.073 1.00 67.31 147 ASN A CA 1
ATOM 1213 C C . ASN A 1 147 ? 14.229 -13.815 -5.114 1.00 67.31 147 ASN A C 1
ATOM 1215 O O . ASN A 1 147 ? 13.543 -13.879 -4.093 1.00 67.31 147 ASN A O 1
ATOM 1219 N N . ARG A 1 148 ? 13.707 -13.480 -6.301 1.00 63.22 148 ARG A N 1
ATOM 1220 C CA . ARG A 1 148 ? 12.291 -13.117 -6.478 1.00 63.22 148 ARG A CA 1
ATOM 1221 C C . ARG A 1 148 ? 11.351 -14.255 -6.074 1.00 63.22 148 ARG A C 1
ATOM 1223 O O . ARG A 1 148 ? 10.343 -13.972 -5.445 1.00 63.22 148 ARG A O 1
ATOM 1230 N N . ALA A 1 149 ? 11.686 -15.507 -6.387 1.00 69.31 149 ALA A N 1
ATOM 1231 C CA . ALA A 1 149 ? 10.830 -16.658 -6.088 1.00 69.31 149 ALA A CA 1
ATOM 1232 C C . ALA A 1 149 ? 10.642 -16.857 -4.574 1.00 69.31 149 ALA A C 1
ATOM 1234 O O . ALA A 1 149 ? 9.517 -16.876 -4.089 1.00 69.31 149 ALA A O 1
ATOM 1235 N N . GLU A 1 150 ? 11.745 -16.873 -3.829 1.00 66.50 150 GLU A N 1
ATOM 1236 C CA . GLU A 1 150 ? 11.748 -17.029 -2.368 1.00 66.50 150 GLU A CA 1
ATOM 1237 C C . GLU A 1 150 ? 11.100 -15.831 -1.654 1.00 66.50 150 GLU A C 1
ATOM 1239 O O . GLU A 1 150 ? 10.443 -15.978 -0.626 1.00 66.50 150 GLU A O 1
ATOM 1244 N N . THR A 1 151 ? 11.224 -14.632 -2.235 1.00 65.19 151 THR A N 1
ATOM 1245 C CA . THR A 1 151 ? 10.533 -13.436 -1.736 1.00 65.19 151 THR A CA 1
ATOM 1246 C C . THR A 1 151 ? 9.016 -13.578 -1.859 1.00 65.19 151 THR A C 1
ATOM 1248 O O . THR A 1 151 ? 8.303 -13.252 -0.914 1.00 65.19 151 THR A O 1
ATOM 1251 N N . TYR A 1 152 ? 8.514 -14.046 -3.007 1.00 69.56 152 TYR A N 1
ATOM 1252 C CA . TYR A 1 152 ? 7.074 -14.223 -3.217 1.00 69.56 152 TYR A CA 1
ATOM 1253 C C . TYR A 1 152 ? 6.494 -15.314 -2.318 1.00 69.56 152 TYR A C 1
ATOM 1255 O O . TYR A 1 152 ? 5.412 -15.125 -1.766 1.00 69.56 152 TYR A O 1
ATOM 1263 N N . GLU A 1 153 ? 7.220 -16.415 -2.138 1.00 72.31 153 GLU A N 1
ATOM 1264 C CA . GLU A 1 153 ? 6.813 -17.514 -1.261 1.00 72.31 153 GLU A CA 1
ATOM 1265 C C . GLU A 1 153 ? 6.685 -17.048 0.196 1.00 72.31 153 GLU A C 1
ATOM 1267 O O . GLU A 1 153 ? 5.626 -17.198 0.806 1.00 72.31 153 GLU A O 1
ATOM 1272 N N . LEU A 1 154 ? 7.706 -16.359 0.714 1.00 71.44 154 LEU A N 1
ATOM 1273 C CA . LEU A 1 154 ? 7.686 -15.816 2.072 1.00 71.44 154 LEU A CA 1
ATOM 1274 C C . LEU A 1 154 ? 6.607 -14.736 2.259 1.00 71.44 154 LEU A C 1
ATOM 1276 O O . LEU A 1 154 ? 5.967 -14.669 3.306 1.00 71.44 154 LEU A O 1
ATOM 1280 N N . MET A 1 155 ? 6.386 -13.888 1.251 1.00 69.69 155 MET A N 1
ATOM 1281 C CA . MET A 1 155 ? 5.330 -12.872 1.294 1.00 69.69 155 MET A CA 1
ATOM 1282 C C . MET A 1 155 ? 3.941 -13.519 1.363 1.00 69.69 155 MET A C 1
ATOM 1284 O O . MET A 1 155 ? 3.093 -13.070 2.131 1.00 69.69 155 MET A O 1
ATOM 1288 N N . SER A 1 156 ? 3.718 -14.588 0.593 1.00 75.56 156 SER A N 1
ATOM 1289 C CA . SER A 1 156 ? 2.461 -15.340 0.612 1.00 75.56 156 SER A CA 1
ATOM 1290 C C . SER A 1 156 ? 2.212 -15.996 1.970 1.00 75.56 156 SER A C 1
ATOM 1292 O O . SER A 1 156 ? 1.085 -15.959 2.460 1.00 75.56 156 SER A O 1
ATOM 1294 N N . GLU A 1 157 ? 3.247 -16.569 2.588 1.00 75.88 157 GLU A N 1
ATOM 1295 C CA . GLU A 1 157 ? 3.156 -17.184 3.918 1.00 75.88 157 GLU A CA 1
ATOM 1296 C C . GLU A 1 157 ? 2.764 -16.151 4.986 1.00 75.88 157 GLU A C 1
ATOM 1298 O O . GLU A 1 157 ? 1.833 -16.373 5.760 1.00 75.88 157 GLU A O 1
ATOM 1303 N N . ILE A 1 158 ? 3.416 -14.983 4.976 1.00 74.75 158 ILE A N 1
ATOM 1304 C CA . ILE A 1 158 ? 3.128 -13.896 5.921 1.00 74.75 158 ILE A CA 1
ATOM 1305 C C . ILE A 1 158 ? 1.698 -13.375 5.739 1.00 74.75 158 ILE A C 1
ATOM 1307 O O . ILE A 1 158 ? 0.997 -13.155 6.725 1.00 74.75 158 ILE A O 1
ATOM 1311 N N . ILE A 1 159 ? 1.240 -13.184 4.498 1.00 75.56 159 ILE A N 1
ATOM 1312 C CA . ILE A 1 159 ? -0.126 -12.711 4.230 1.00 75.56 159 ILE A CA 1
ATOM 1313 C C . ILE A 1 159 ? -1.162 -13.714 4.746 1.00 75.56 159 ILE A C 1
ATOM 1315 O O . ILE A 1 159 ? -2.124 -13.302 5.393 1.00 75.56 159 ILE A O 1
ATOM 1319 N N . ALA A 1 160 ? -0.964 -15.011 4.498 1.00 77.06 160 ALA A N 1
ATOM 1320 C CA . ALA A 1 160 ? -1.885 -16.050 4.954 1.00 77.06 160 ALA A CA 1
ATOM 1321 C C . ALA A 1 160 ? -1.997 -16.081 6.488 1.00 77.06 160 ALA A C 1
ATOM 1323 O O . ALA A 1 160 ? -3.095 -16.149 7.037 1.00 77.06 160 ALA A O 1
ATOM 1324 N N . GLU A 1 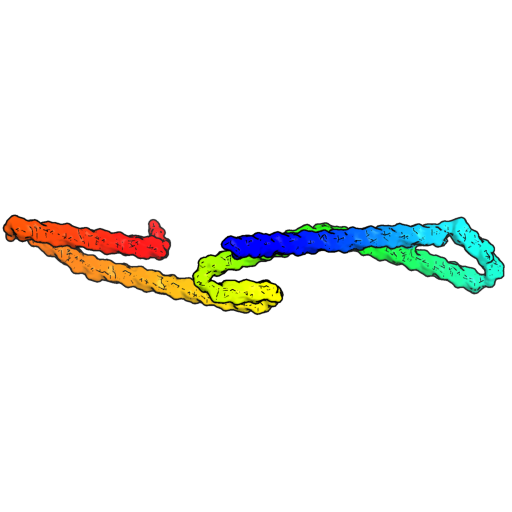161 ? -0.872 -15.958 7.190 1.00 75.25 161 GLU A N 1
ATOM 1325 C CA . GLU A 1 161 ? -0.846 -15.901 8.652 1.00 75.25 161 GLU A CA 1
ATOM 1326 C C . GLU A 1 161 ? -1.499 -14.624 9.199 1.00 75.25 161 GLU A C 1
ATOM 1328 O O . GLU A 1 161 ? -2.235 -14.674 10.182 1.00 75.25 161 GLU A O 1
ATOM 1333 N N . LEU A 1 162 ? -1.270 -13.470 8.564 1.00 74.62 162 LEU A N 1
ATOM 1334 C CA . LEU A 1 162 ? -1.920 -12.217 8.957 1.00 74.62 162 LEU A CA 1
ATOM 1335 C C . LEU A 1 162 ? -3.438 -12.303 8.797 1.00 74.62 162 LEU A C 1
ATOM 1337 O O . LEU A 1 162 ? -4.166 -11.882 9.693 1.00 74.62 162 LEU A O 1
ATOM 1341 N N . GLN A 1 163 ? -3.910 -12.892 7.698 1.00 75.69 163 GLN A N 1
ATOM 1342 C CA . GLN A 1 163 ? -5.334 -13.144 7.485 1.00 75.69 163 GLN A CA 1
ATOM 1343 C C . GLN A 1 163 ? -5.902 -14.076 8.556 1.00 75.69 163 GLN A C 1
ATOM 1345 O O . GLN A 1 163 ? -6.972 -13.801 9.095 1.00 75.69 163 GLN A O 1
ATOM 1350 N N . GLN A 1 164 ? -5.175 -15.135 8.914 1.00 82.19 164 GLN A N 1
ATOM 1351 C CA . GLN A 1 164 ? -5.586 -16.045 9.980 1.00 82.19 164 GLN A CA 1
ATOM 1352 C C . GLN A 1 164 ? -5.661 -15.333 11.338 1.00 82.19 164 GLN A C 1
ATOM 1354 O O . GLN A 1 164 ? -6.654 -15.458 12.050 1.00 82.19 164 GLN A O 1
ATOM 1359 N N . ASN A 1 165 ? -4.645 -14.547 11.694 1.00 72.69 165 ASN A N 1
ATOM 1360 C CA . ASN A 1 165 ? -4.623 -13.799 12.951 1.00 72.69 165 ASN A CA 1
ATOM 1361 C C . ASN A 1 165 ? -5.733 -12.746 13.013 1.00 72.69 165 ASN A C 1
ATOM 1363 O O . ASN A 1 165 ? -6.343 -12.562 14.064 1.00 72.69 165 ASN A O 1
ATOM 1367 N N . GLN A 1 166 ? -6.023 -12.084 11.891 1.00 78.12 166 GLN A N 1
ATOM 1368 C CA . GLN A 1 166 ? -7.137 -11.150 11.791 1.00 78.12 166 GLN A CA 1
ATOM 1369 C C . GLN A 1 166 ? -8.476 -11.862 12.003 1.00 78.12 166 GLN A C 1
ATOM 1371 O O . GLN A 1 166 ? -9.279 -11.407 12.810 1.00 78.12 166 GLN A O 1
ATOM 1376 N N . GLN A 1 167 ? -8.686 -13.012 11.358 1.00 82.94 167 GLN A N 1
ATOM 1377 C CA . GLN A 1 167 ? -9.895 -13.817 11.555 1.00 82.94 167 GLN A CA 1
ATOM 1378 C C . GLN A 1 167 ? -10.068 -14.249 13.015 1.00 82.94 167 GLN A C 1
ATOM 1380 O O . GLN A 1 167 ? -11.164 -14.126 13.558 1.00 82.94 167 GLN A O 1
ATOM 1385 N N . LEU A 1 168 ? -8.991 -14.696 13.668 1.00 81.12 168 LEU A N 1
ATOM 1386 C CA . LEU A 1 168 ? -9.014 -15.072 15.083 1.00 81.12 168 LEU A CA 1
ATOM 1387 C C . LEU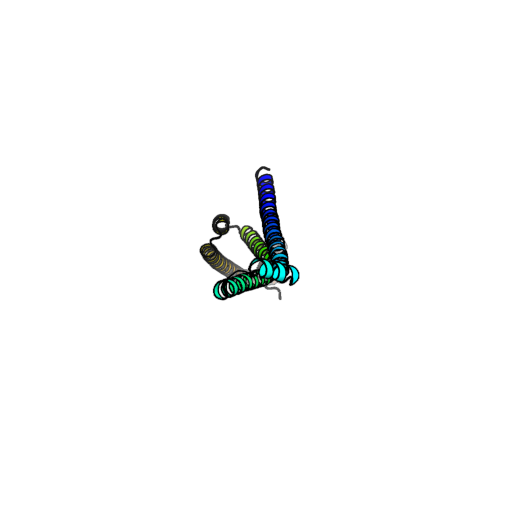 A 1 168 ? -9.337 -13.877 15.990 1.00 81.12 168 LEU A C 1
ATOM 1389 O O . LEU A 1 168 ? -10.120 -14.012 16.931 1.00 81.12 168 LEU A O 1
ATOM 1393 N N . ALA A 1 169 ? -8.766 -12.704 15.711 1.00 77.19 169 ALA A N 1
ATOM 1394 C CA . ALA A 1 169 ? -9.061 -11.484 16.457 1.00 77.19 169 ALA A CA 1
ATOM 1395 C C . ALA A 1 169 ? -10.527 -11.049 16.279 1.00 77.19 169 ALA A C 1
ATOM 1397 O O . ALA A 1 169 ? -11.194 -10.707 17.258 1.00 77.19 169 ALA A O 1
ATOM 1398 N N . ASP A 1 170 ? -11.054 -11.123 15.057 1.00 81.81 170 ASP A N 1
ATOM 1399 C CA . ASP A 1 170 ? -12.447 -10.792 14.753 1.00 81.81 170 ASP A CA 1
ATOM 1400 C C . ASP A 1 170 ? -13.425 -11.761 15.432 1.00 81.81 170 ASP A C 1
ATOM 1402 O O . ASP A 1 170 ? -14.452 -11.345 15.975 1.0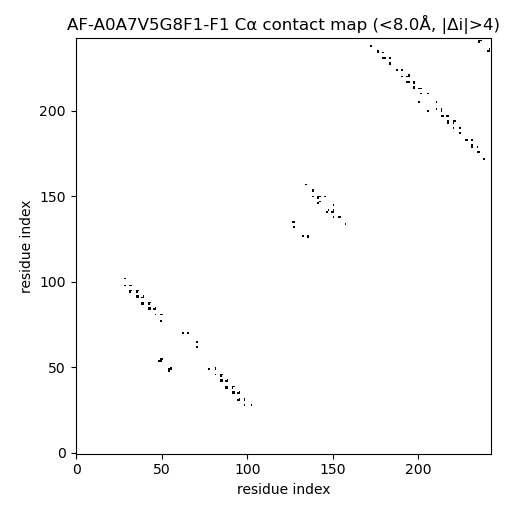0 81.81 170 ASP A O 1
ATOM 1406 N N . GLU A 1 171 ? -13.112 -13.058 15.442 1.00 86.38 171 GLU A N 1
ATOM 1407 C CA . GLU A 1 171 ? -13.900 -14.075 16.141 1.00 86.38 171 GLU A CA 1
ATOM 1408 C C . GLU A 1 171 ? -13.878 -13.868 17.662 1.00 86.38 171 GLU A C 1
ATOM 1410 O O . GLU A 1 171 ? -14.926 -13.926 18.317 1.00 86.38 171 GLU A O 1
ATOM 1415 N N . ALA A 1 172 ? -12.710 -13.550 18.226 1.00 80.94 172 ALA A N 1
ATOM 1416 C CA . ALA A 1 172 ? -12.572 -13.220 19.639 1.00 80.94 172 ALA A CA 1
ATOM 1417 C C . ALA A 1 172 ? -13.398 -11.977 20.012 1.00 80.94 172 ALA A C 1
ATOM 1419 O O . ALA A 1 172 ? -14.116 -11.996 21.015 1.00 80.94 172 ALA A O 1
ATOM 1420 N N . ASN A 1 173 ? -13.376 -10.929 19.182 1.00 80.94 173 ASN A N 1
ATOM 1421 C CA . ASN A 1 173 ? -14.175 -9.718 19.393 1.00 80.94 173 ASN A CA 1
ATOM 1422 C C . ASN A 1 173 ? -15.682 -9.997 19.325 1.00 80.94 173 ASN A C 1
ATOM 1424 O O . ASN A 1 173 ? -16.435 -9.569 20.209 1.00 80.94 173 ASN A O 1
ATOM 1428 N N . LYS A 1 174 ? -16.139 -10.772 18.332 1.00 83.56 174 LYS A N 1
ATOM 1429 C CA . LYS A 1 174 ? -17.545 -11.207 18.243 1.00 83.56 174 LYS A CA 1
ATOM 1430 C C . LYS A 1 174 ? -17.972 -11.984 19.484 1.00 83.56 174 LYS A C 1
ATOM 1432 O O . LYS A 1 174 ? -19.022 -11.693 20.055 1.00 83.56 174 LYS A O 1
ATOM 1437 N N . THR A 1 175 ? -17.140 -12.919 19.937 1.00 85.50 175 THR A N 1
ATOM 1438 C CA . THR A 1 175 ? -17.412 -13.737 21.126 1.00 85.50 175 THR A CA 1
ATOM 1439 C C . THR A 1 175 ? -17.468 -12.887 22.396 1.00 85.50 175 THR A C 1
ATOM 1441 O O . THR A 1 175 ? -18.422 -13.005 23.164 1.00 85.50 175 THR A O 1
ATOM 1444 N N . LYS A 1 176 ? -16.508 -11.969 22.588 1.00 85.38 176 LYS A N 1
ATOM 1445 C CA . LYS A 1 176 ? -16.496 -10.990 23.692 1.00 85.38 176 LYS A CA 1
ATOM 1446 C C . LYS A 1 176 ? -17.801 -10.195 23.738 1.00 85.38 176 LYS A C 1
ATOM 1448 O O . LYS A 1 176 ? -18.387 -10.011 24.799 1.00 85.38 176 LYS A O 1
ATOM 1453 N N . SER A 1 177 ? -18.278 -9.765 22.580 1.00 84.38 177 SER A N 1
ATOM 1454 C CA . SER A 1 177 ? -19.444 -8.886 22.476 1.00 84.38 177 SER A CA 1
ATOM 1455 C C . SER A 1 177 ? -20.748 -9.624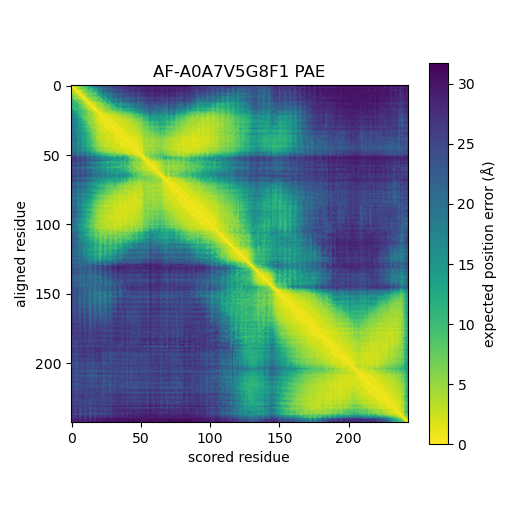 22.721 1.00 84.38 177 SER A C 1
ATOM 1457 O O . SER A 1 177 ? -21.609 -9.132 23.448 1.00 84.38 177 SER A O 1
ATOM 1459 N N . LEU A 1 178 ? -20.866 -10.840 22.183 1.00 86.88 178 LEU A N 1
ATOM 1460 C CA . LEU A 1 178 ? -21.985 -11.728 22.478 1.00 86.88 178 LEU A CA 1
ATOM 1461 C C . LEU A 1 178 ? -22.043 -12.054 23.975 1.00 86.88 178 LEU A C 1
ATOM 1463 O O . LEU A 1 178 ? -23.111 -12.003 24.582 1.00 86.88 178 LEU A O 1
ATOM 1467 N N . PHE A 1 179 ? -20.890 -12.335 24.586 1.00 88.12 179 PHE A N 1
ATOM 1468 C CA . PHE A 1 179 ? -20.794 -12.571 26.020 1.00 88.12 179 PHE A CA 1
ATOM 1469 C C . PHE A 1 179 ? -21.265 -11.355 26.831 1.00 88.12 179 PHE A C 1
ATOM 1471 O O . PHE A 1 179 ? -22.113 -11.507 27.708 1.00 88.12 179 PHE A O 1
ATOM 1478 N N . LEU A 1 180 ? -20.781 -10.148 26.518 1.00 87.31 180 LEU A N 1
ATOM 1479 C CA . LEU A 1 180 ? -21.176 -8.922 27.223 1.00 87.31 180 LEU A CA 1
ATOM 1480 C C . LEU A 1 180 ? -22.670 -8.605 27.065 1.00 87.31 180 LEU A C 1
ATOM 1482 O O . LEU A 1 180 ? -23.321 -8.229 28.042 1.00 87.31 180 LEU A O 1
ATOM 1486 N N . ALA A 1 181 ? -23.233 -8.806 25.871 1.00 86.69 181 ALA A N 1
ATOM 1487 C CA . ALA A 1 181 ? -24.663 -8.632 25.629 1.00 86.69 181 ALA A CA 1
ATOM 1488 C C . ALA A 1 181 ? -25.507 -9.607 26.468 1.00 86.69 181 ALA A C 1
ATOM 1490 O O . ALA A 1 181 ? -26.450 -9.184 27.142 1.00 86.69 181 ALA A O 1
ATOM 1491 N N . ASN A 1 182 ? -25.130 -10.890 26.488 1.00 86.44 182 ASN A N 1
ATOM 1492 C CA . ASN A 1 182 ? -25.823 -11.913 27.272 1.00 86.44 182 ASN A CA 1
ATOM 1493 C C . ASN A 1 182 ? -25.727 -11.628 28.775 1.00 86.44 182 ASN A C 1
ATOM 1495 O O . ASN A 1 182 ? -26.745 -11.614 29.465 1.00 86.44 182 ASN A O 1
ATOM 1499 N N . MET A 1 183 ? -24.527 -11.328 29.283 1.00 88.62 183 MET A N 1
ATOM 1500 C CA . MET A 1 183 ? -24.331 -10.993 30.696 1.00 88.62 183 MET A CA 1
ATOM 1501 C C . MET A 1 183 ? -25.139 -9.763 31.111 1.00 88.62 183 MET A C 1
ATOM 1503 O O . MET A 1 183 ? -25.735 -9.756 32.184 1.00 88.62 183 MET A O 1
ATOM 1507 N N . SER A 1 184 ? -25.229 -8.735 30.262 1.00 89.75 184 SER A N 1
ATOM 1508 C CA . SER A 1 184 ? -26.073 -7.577 30.561 1.00 89.75 184 SER A CA 1
ATOM 1509 C C . SER A 1 184 ? -27.544 -7.955 30.730 1.00 89.75 184 SER A C 1
ATOM 1511 O O . SER A 1 184 ? -28.194 -7.477 31.660 1.00 89.75 184 SER A O 1
ATOM 1513 N N . HIS A 1 185 ? -28.068 -8.829 29.869 1.00 90.88 185 HIS A N 1
ATOM 1514 C CA . HIS A 1 185 ? -29.461 -9.263 29.936 1.00 90.88 185 HIS A CA 1
ATOM 1515 C C . HIS A 1 185 ? -29.753 -10.062 31.219 1.00 90.88 185 HIS A C 1
ATOM 1517 O O . HIS A 1 185 ? -30.765 -9.828 31.893 1.00 90.88 185 HIS A O 1
ATOM 1523 N N . GLU A 1 186 ? -28.827 -10.947 31.593 1.00 93.06 186 GLU A N 1
ATOM 1524 C CA . GLU A 1 186 ? -28.900 -11.758 32.813 1.00 93.06 186 GLU A CA 1
ATOM 1525 C C . GLU A 1 186 ? -28.757 -10.924 34.091 1.00 93.06 186 GLU A C 1
ATOM 1527 O O . GLU A 1 186 ? -29.363 -11.256 35.103 1.00 93.06 186 GLU A O 1
ATOM 1532 N N . ILE A 1 187 ? -28.019 -9.809 34.060 1.00 89.81 187 ILE A N 1
ATOM 1533 C CA . ILE A 1 187 ? -27.903 -8.907 35.217 1.00 89.81 187 ILE A CA 1
ATOM 1534 C C . ILE A 1 187 ? -29.084 -7.924 35.288 1.00 89.81 187 ILE A C 1
ATOM 1536 O O . ILE A 1 187 ? -29.581 -7.620 36.375 1.00 89.81 187 ILE A O 1
ATOM 1540 N N . ARG A 1 188 ? -29.588 -7.438 34.146 1.00 90.31 188 ARG A N 1
ATOM 1541 C CA . ARG A 1 188 ? -30.716 -6.491 34.086 1.00 90.31 188 ARG A CA 1
ATOM 1542 C C . ARG A 1 188 ? -32.003 -7.093 34.648 1.00 90.31 188 ARG A C 1
ATOM 1544 O O . ARG A 1 188 ? -32.752 -6.393 35.325 1.00 90.31 188 ARG A O 1
ATOM 1551 N N . THR A 1 189 ? -32.261 -8.371 34.384 1.00 92.75 189 THR A N 1
ATOM 1552 C CA . THR A 1 189 ? -33.477 -9.068 34.835 1.00 92.75 189 THR A CA 1
ATOM 1553 C C . THR A 1 189 ? -33.649 -9.051 36.368 1.00 92.75 189 THR A C 1
ATOM 1555 O O . THR A 1 189 ? -34.667 -8.531 36.834 1.00 92.75 189 THR A O 1
ATOM 1558 N N . PRO A 1 190 ? -32.681 -9.515 37.186 1.00 90.19 190 PRO A N 1
ATOM 1559 C CA . PRO A 1 190 ? -32.779 -9.436 38.642 1.00 90.19 190 PRO A CA 1
ATOM 1560 C C . PRO A 1 190 ? -32.717 -7.994 39.167 1.00 90.19 190 PRO A C 1
ATOM 1562 O O . PRO A 1 190 ? -33.445 -7.674 40.105 1.00 90.19 190 PRO A O 1
ATOM 1565 N N . LEU A 1 191 ? -31.932 -7.097 38.552 1.00 91.50 191 LEU A N 1
ATOM 1566 C CA . LEU A 1 191 ? -31.881 -5.676 38.937 1.00 91.50 191 LEU A CA 1
ATOM 1567 C C . LEU A 1 191 ? -33.236 -4.982 38.791 1.00 91.50 191 LEU A C 1
ATOM 1569 O O . LEU A 1 191 ? -33.672 -4.281 39.702 1.00 91.50 191 LEU A O 1
ATOM 1573 N N . ASN A 1 192 ? -33.933 -5.218 37.680 1.00 89.00 192 ASN A N 1
ATOM 1574 C CA . ASN A 1 192 ? -35.285 -4.703 37.477 1.00 89.00 192 ASN A CA 1
ATOM 1575 C C . ASN A 1 192 ? -36.263 -5.264 38.519 1.00 89.00 192 ASN A C 1
ATOM 1577 O O . ASN A 1 192 ? -37.149 -4.539 38.971 1.00 89.00 192 ASN A O 1
ATOM 1581 N N . GLY A 1 193 ? -36.071 -6.515 38.948 1.00 92.12 193 GLY A N 1
ATOM 1582 C CA . GLY A 1 193 ? -36.789 -7.099 40.081 1.00 92.12 193 GLY A CA 1
ATOM 1583 C C . GLY A 1 193 ? -36.535 -6.337 41.384 1.00 92.12 193 GLY A C 1
ATOM 1584 O O . GLY A 1 193 ? -37.486 -5.920 42.040 1.00 92.12 193 GLY A O 1
ATOM 1585 N N . ILE A 1 194 ? -35.270 -6.075 41.732 1.00 91.56 194 ILE A N 1
ATOM 1586 C CA . ILE A 1 194 ? -34.886 -5.316 42.937 1.00 91.56 194 ILE A CA 1
ATOM 1587 C C . ILE A 1 194 ? -35.456 -3.887 42.897 1.00 91.56 194 ILE A C 1
ATOM 1589 O O . ILE A 1 194 ? -36.038 -3.417 43.878 1.00 91.56 194 ILE A O 1
ATOM 1593 N N . VAL A 1 195 ? -35.366 -3.197 41.757 1.00 90.31 195 VAL A N 1
ATOM 1594 C CA . VAL A 1 195 ? -35.955 -1.858 41.571 1.00 90.31 195 VAL A CA 1
ATOM 1595 C C . VAL A 1 195 ? -37.486 -1.903 41.686 1.00 90.31 195 VAL A C 1
ATOM 1597 O O . VAL A 1 195 ? -38.094 -1.005 42.269 1.00 90.31 195 VAL A O 1
ATOM 1600 N N . GLY A 1 196 ? -38.130 -2.954 41.174 1.00 91.00 196 GLY A N 1
ATOM 1601 C CA . GLY A 1 196 ? -39.572 -3.166 41.308 1.00 91.00 196 GLY A CA 1
ATOM 1602 C C . GLY A 1 196 ? -40.004 -3.392 42.760 1.00 91.00 196 GLY A C 1
ATOM 1603 O O . GLY A 1 196 ? -40.923 -2.729 43.241 1.00 91.00 196 GLY A O 1
ATOM 1604 N N . PHE A 1 197 ? -39.305 -4.266 43.487 1.00 92.56 197 PHE A N 1
ATOM 1605 C CA . PHE A 1 197 ? -39.601 -4.553 44.891 1.00 92.56 197 PHE A CA 1
ATOM 1606 C C . PHE A 1 197 ? -39.323 -3.362 45.805 1.00 92.56 197 PHE A C 1
ATOM 1608 O O . PHE A 1 197 ? -40.126 -3.085 46.687 1.00 92.56 197 PHE A O 1
ATOM 1615 N N . THR A 1 198 ? -38.247 -2.605 45.580 1.00 93.19 198 THR A N 1
ATOM 1616 C CA . THR A 1 198 ? -37.988 -1.376 46.352 1.00 93.19 198 THR A CA 1
ATOM 1617 C C . THR A 1 198 ? -39.072 -0.322 46.120 1.00 93.19 198 THR A C 1
ATOM 1619 O O . THR A 1 198 ? -39.518 0.302 47.082 1.00 93.19 198 THR A O 1
ATOM 1622 N N . LYS A 1 199 ? -39.583 -0.170 44.886 1.00 89.50 199 LYS A N 1
ATOM 1623 C CA . LYS A 1 199 ? -40.763 0.672 44.606 1.00 89.50 199 LYS A CA 1
ATOM 1624 C C . LYS A 1 199 ? -42.005 0.193 45.361 1.00 89.50 199 LYS A C 1
ATOM 1626 O O . LYS A 1 199 ? -42.696 1.021 45.946 1.00 89.50 199 LYS A O 1
ATOM 1631 N N . PHE A 1 200 ? -42.263 -1.115 45.384 1.00 92.19 200 PHE A N 1
ATOM 1632 C CA . PHE A 1 200 ? -43.387 -1.685 46.129 1.00 92.19 200 PHE A CA 1
ATOM 1633 C C . PHE A 1 200 ? -43.243 -1.461 47.641 1.00 92.19 200 PHE A C 1
ATOM 1635 O O . PHE A 1 200 ? -44.169 -0.965 48.273 1.00 92.19 200 PHE A O 1
ATOM 1642 N N . LEU A 1 201 ? -42.067 -1.720 48.218 1.00 92.25 201 LEU A N 1
ATOM 1643 C CA . LEU A 1 201 ? -41.793 -1.493 49.642 1.00 92.25 201 LEU A CA 1
ATOM 1644 C C . LEU A 1 201 ? -41.975 -0.025 50.039 1.00 92.25 201 LEU A C 1
ATOM 1646 O O . LEU A 1 201 ? -42.529 0.255 51.095 1.00 92.25 201 LEU A O 1
ATOM 1650 N N . THR A 1 202 ? -41.599 0.913 49.165 1.00 90.19 202 THR A N 1
ATOM 1651 C CA . THR A 1 202 ? -41.800 2.356 49.404 1.00 90.19 202 THR A CA 1
ATOM 1652 C C . THR A 1 202 ? -43.289 2.734 49.500 1.00 90.19 202 THR A C 1
ATOM 1654 O O . THR A 1 202 ? -43.620 3.768 50.066 1.00 90.19 202 THR A O 1
ATOM 1657 N N . SER A 1 203 ? -44.198 1.906 48.966 1.00 89.38 203 SER A N 1
ATOM 1658 C CA . SER A 1 203 ? -45.654 2.094 49.084 1.00 89.38 203 SER A CA 1
ATOM 1659 C C . SER A 1 203 ? -46.275 1.453 50.336 1.00 89.38 203 SER A C 1
ATOM 1661 O O . SER A 1 203 ? -47.486 1.543 50.525 1.00 89.38 203 SER A O 1
ATOM 1663 N N . THR A 1 204 ? -45.466 0.811 51.185 1.00 92.31 204 THR A N 1
ATOM 1664 C CA . THR A 1 204 ? -45.889 0.197 52.457 1.00 92.31 204 THR A CA 1
ATOM 1665 C C . THR A 1 204 ? -45.532 1.080 53.657 1.00 92.31 204 THR A C 1
ATOM 1667 O O . THR A 1 204 ? -44.770 2.035 53.520 1.00 92.31 204 THR A O 1
ATOM 1670 N N . GLU A 1 205 ? -46.071 0.776 54.841 1.00 93.06 205 GLU A N 1
ATOM 1671 C CA . GLU A 1 205 ? -45.660 1.447 56.080 1.00 93.06 205 GLU A CA 1
ATOM 1672 C C . GLU A 1 205 ? -44.241 1.008 56.473 1.00 93.06 205 GLU A C 1
ATOM 1674 O O . GLU A 1 205 ? -44.015 -0.130 56.884 1.00 93.06 205 GLU A O 1
ATOM 1679 N N . LEU A 1 206 ? -43.282 1.927 56.337 1.00 94.25 206 LEU A N 1
ATOM 1680 C CA . LEU A 1 206 ? -41.885 1.753 56.729 1.00 94.25 206 LEU A CA 1
ATOM 1681 C C . LEU A 1 206 ? -41.546 2.722 57.861 1.00 94.25 206 LEU A C 1
ATOM 1683 O O . LEU A 1 206 ? -42.002 3.867 57.864 1.00 94.25 206 LEU A O 1
ATOM 1687 N N . ASN A 1 207 ? -40.703 2.289 58.796 1.00 94.19 207 ASN A N 1
ATOM 1688 C CA . ASN A 1 207 ? -40.071 3.222 59.725 1.00 94.19 207 ASN A CA 1
ATOM 1689 C C . ASN A 1 207 ? -38.949 4.022 59.027 1.00 94.19 207 ASN A C 1
ATOM 1691 O O . ASN A 1 207 ? -38.552 3.718 57.899 1.00 94.19 207 ASN A O 1
ATOM 1695 N N . GLU A 1 208 ? -38.444 5.061 59.694 1.00 92.44 208 GLU A N 1
ATOM 1696 C CA . GLU A 1 208 ? -37.472 6.002 59.117 1.00 92.44 208 GLU A CA 1
ATOM 1697 C C . GLU A 1 208 ? -36.180 5.302 58.646 1.00 92.44 208 GLU A C 1
ATOM 1699 O O . GLU A 1 208 ? -35.706 5.533 57.534 1.00 92.44 208 GLU A O 1
ATOM 1704 N N . GLU A 1 209 ? -35.677 4.350 59.435 1.00 93.44 209 GLU A N 1
ATOM 1705 C CA . GLU A 1 209 ? -34.458 3.587 59.139 1.00 93.44 209 GLU A CA 1
ATOM 1706 C C . GLU A 1 209 ? -34.647 2.638 57.935 1.00 93.44 209 GLU A C 1
ATOM 1708 O O . GLU A 1 209 ? -33.809 2.560 57.034 1.00 93.44 209 GLU A O 1
ATOM 1713 N N . GLN A 1 210 ? -35.798 1.962 57.858 1.00 94.50 210 GLN A N 1
ATOM 1714 C CA . GLN A 1 210 ? -36.176 1.099 56.734 1.00 94.50 210 GLN A CA 1
ATOM 1715 C C . GLN A 1 210 ? -36.343 1.889 55.433 1.00 94.50 210 GLN A C 1
ATOM 1717 O O . GLN A 1 210 ? -35.946 1.410 54.367 1.00 94.50 210 GLN A O 1
ATOM 1722 N N . HIS A 1 211 ? -36.911 3.094 55.505 1.00 93.69 211 HIS A N 1
ATOM 1723 C CA . HIS A 1 211 ? -37.055 3.968 54.346 1.00 93.69 211 HIS A CA 1
ATOM 1724 C C . HIS A 1 211 ? -35.684 4.360 53.770 1.00 93.69 211 HIS A C 1
ATOM 1726 O O . HIS A 1 211 ? -35.477 4.296 52.552 1.00 93.69 211 HIS A O 1
ATOM 1732 N N . ASP A 1 212 ? -34.719 4.693 54.630 1.00 93.44 212 ASP A N 1
ATOM 1733 C CA . ASP A 1 212 ? -33.351 4.991 54.204 1.00 93.44 212 ASP 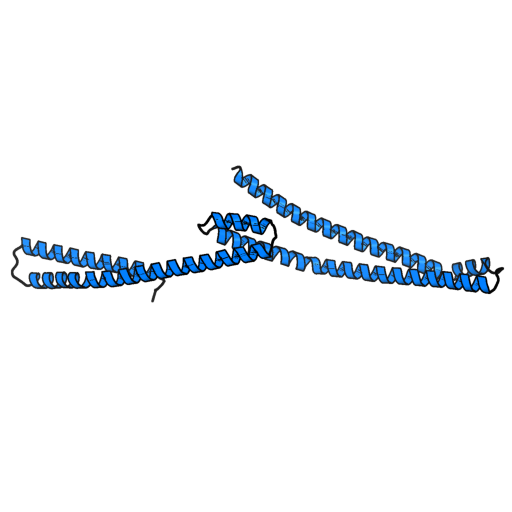A CA 1
ATOM 1734 C C . ASP A 1 212 ? -32.648 3.771 53.591 1.00 93.44 212 ASP A C 1
ATOM 1736 O O . ASP A 1 212 ? -32.017 3.900 52.536 1.00 93.44 212 ASP A O 1
ATOM 1740 N N . PHE A 1 213 ? -32.830 2.567 54.146 1.00 94.25 213 PHE A N 1
ATOM 1741 C CA . PHE A 1 213 ? -32.311 1.341 53.528 1.00 94.25 213 PHE A CA 1
ATOM 1742 C C . PHE A 1 213 ? -32.891 1.097 52.128 1.00 94.25 213 PHE A C 1
ATOM 1744 O O . PHE A 1 213 ? -32.135 0.844 51.187 1.00 94.25 213 PHE A O 1
ATOM 1751 N N . VAL A 1 214 ? -34.211 1.222 51.949 1.00 94.06 214 VAL A N 1
ATOM 1752 C CA . VAL A 1 214 ? -34.864 1.049 50.636 1.00 94.06 214 VAL A CA 1
ATOM 1753 C C . VAL A 1 214 ? -34.348 2.077 49.625 1.00 94.06 214 VAL A C 1
ATOM 1755 O O . VAL A 1 214 ? -34.067 1.731 48.472 1.00 94.06 214 VAL A O 1
ATOM 1758 N N . LYS A 1 215 ? -34.158 3.329 50.054 1.00 93.12 215 LYS A N 1
ATOM 1759 C CA . LYS A 1 215 ? -33.606 4.403 49.220 1.00 93.12 215 LYS A CA 1
ATOM 1760 C C . LYS A 1 215 ? -32.177 4.099 48.765 1.00 93.12 215 LYS A C 1
ATOM 1762 O O . LYS A 1 215 ? -31.870 4.314 47.591 1.00 93.12 215 LYS A O 1
ATOM 1767 N N . ILE A 1 216 ? -31.332 3.580 49.657 1.00 94.00 216 ILE A N 1
ATOM 1768 C CA . ILE A 1 216 ? -29.955 3.173 49.339 1.00 94.00 216 ILE A CA 1
ATOM 1769 C C . ILE A 1 216 ? -29.954 2.003 48.350 1.00 94.00 216 ILE A C 1
ATOM 1771 O O . ILE A 1 216 ? -29.277 2.081 47.328 1.00 94.00 216 ILE A O 1
ATOM 1775 N N . ILE A 1 217 ? -30.745 0.950 48.591 1.00 93.94 217 ILE A N 1
ATOM 1776 C CA . ILE A 1 217 ? -30.819 -0.219 47.694 1.00 93.94 217 ILE A CA 1
ATOM 1777 C C . ILE A 1 217 ? -31.256 0.204 46.287 1.00 93.94 217 ILE A C 1
ATOM 1779 O O . ILE A 1 217 ? -30.657 -0.226 45.297 1.00 93.94 217 ILE A O 1
ATOM 1783 N N . ARG A 1 218 ? -32.272 1.072 46.184 1.00 92.12 218 ARG A N 1
ATOM 1784 C CA . ARG A 1 218 ? -32.750 1.586 44.895 1.00 92.12 218 ARG A CA 1
ATOM 1785 C C . ARG A 1 218 ? -31.665 2.380 44.171 1.00 92.12 218 ARG A C 1
ATOM 1787 O O . ARG A 1 218 ? -31.387 2.081 43.014 1.00 92.12 218 ARG A O 1
ATOM 1794 N N . LYS A 1 219 ? -31.032 3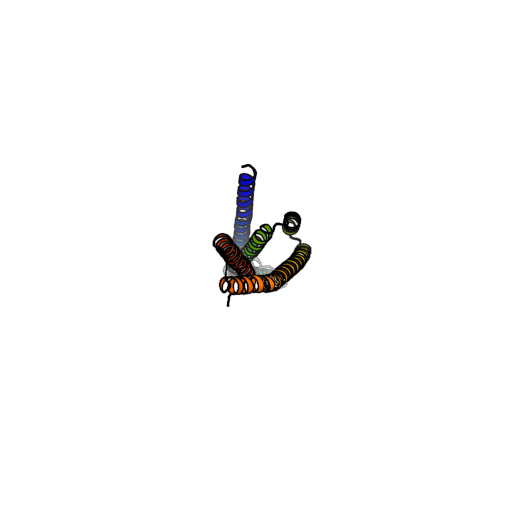.338 44.859 1.00 93.12 219 LYS A N 1
ATOM 1795 C CA . LYS A 1 219 ? -29.932 4.153 44.317 1.00 93.12 219 LYS A CA 1
ATOM 1796 C C . LYS A 1 219 ? -28.807 3.262 43.775 1.00 93.12 219 LYS A C 1
ATOM 1798 O O . LYS A 1 219 ? -28.444 3.387 42.614 1.00 93.12 219 LYS A O 1
ATOM 1803 N N . SER A 1 220 ? -28.332 2.307 44.573 1.00 94.00 220 SER A N 1
ATOM 1804 C CA . SER A 1 220 ? -27.265 1.382 44.170 1.00 94.00 220 SER A CA 1
ATOM 1805 C C . SER A 1 220 ? -27.652 0.512 42.969 1.00 94.00 220 SER A C 1
ATOM 1807 O O . SER A 1 220 ? -26.810 0.207 42.128 1.00 94.00 220 SER A O 1
ATOM 1809 N N . SER A 1 221 ? -28.925 0.122 42.868 1.00 93.38 221 SER A N 1
ATOM 1810 C CA . SER A 1 221 ? -29.436 -0.661 41.736 1.00 93.38 221 SER A CA 1
ATOM 1811 C C . SER A 1 221 ? -29.483 0.162 40.442 1.00 93.38 221 SER A C 1
ATOM 1813 O O . SER A 1 221 ? -29.108 -0.328 39.377 1.00 93.38 221 SER A O 1
ATOM 1815 N N . GLU A 1 222 ? -29.913 1.422 40.528 1.00 90.94 222 GLU A N 1
ATOM 1816 C CA . GLU A 1 222 ? -29.918 2.367 39.404 1.00 90.94 222 GLU A CA 1
ATOM 1817 C C . GLU A 1 222 ? -28.489 2.692 38.937 1.00 90.94 222 GLU A C 1
ATOM 1819 O O . GLU A 1 222 ? -28.208 2.645 37.736 1.00 90.94 222 GLU A O 1
ATOM 1824 N N . ASP A 1 223 ? -27.570 2.930 39.877 1.00 92.62 223 ASP A N 1
ATOM 1825 C CA . ASP A 1 223 ? -26.156 3.184 39.584 1.00 92.62 223 ASP A CA 1
ATOM 1826 C C . ASP A 1 223 ? -25.508 1.969 38.888 1.00 92.62 223 ASP A C 1
ATOM 1828 O O . ASP A 1 223 ? -24.809 2.119 37.881 1.00 92.62 223 ASP A O 1
ATOM 1832 N N . LEU A 1 224 ? -25.797 0.744 39.348 1.00 91.75 224 LEU A N 1
ATOM 1833 C CA . LEU A 1 224 ? -25.290 -0.484 38.725 1.00 91.75 224 LEU A CA 1
ATOM 1834 C C . LEU A 1 224 ? -25.831 -0.686 37.299 1.00 91.75 224 LEU A C 1
ATOM 1836 O O . LEU A 1 224 ? -25.068 -1.049 36.401 1.00 91.75 224 LEU A O 1
ATOM 1840 N N . LEU A 1 225 ? -27.118 -0.409 37.060 1.00 90.75 225 LEU A N 1
ATOM 1841 C CA . LEU A 1 225 ? -27.706 -0.432 35.714 1.00 90.75 225 LEU A CA 1
ATOM 1842 C C . LEU A 1 225 ? -27.004 0.554 34.773 1.00 90.75 225 LEU A C 1
ATOM 1844 O O . LEU A 1 225 ? -26.724 0.209 33.623 1.00 90.75 225 LEU A O 1
ATOM 1848 N N . SER A 1 226 ? -26.688 1.758 35.259 1.00 90.50 226 SER A N 1
ATOM 1849 C CA . SER A 1 226 ? -25.956 2.751 34.472 1.00 90.50 226 SER A CA 1
ATOM 1850 C C . SER A 1 226 ? -24.550 2.271 34.109 1.00 90.50 226 SER A C 1
ATOM 1852 O O . SER A 1 226 ? -24.140 2.423 32.960 1.00 90.50 226 SER A O 1
ATOM 1854 N N . ILE A 1 227 ? -23.817 1.673 35.054 1.00 91.00 227 ILE A N 1
ATOM 1855 C CA . ILE A 1 227 ? -22.469 1.136 34.804 1.00 91.00 227 ILE A CA 1
ATOM 1856 C C . ILE A 1 227 ? -22.515 0.036 33.738 1.00 91.00 227 ILE A C 1
ATOM 1858 O O . ILE A 1 227 ? -21.709 0.040 32.809 1.00 91.00 227 ILE A O 1
ATOM 1862 N N . ILE A 1 228 ? -23.477 -0.883 33.840 1.00 90.31 228 ILE A N 1
ATOM 1863 C CA . ILE A 1 228 ? -23.634 -1.983 32.881 1.00 90.31 228 ILE A CA 1
ATOM 1864 C C . ILE A 1 228 ? -23.930 -1.455 31.478 1.00 90.31 228 ILE A C 1
ATOM 1866 O O . ILE A 1 228 ? -23.331 -1.934 30.517 1.00 90.31 228 ILE A O 1
ATOM 1870 N N . ASN A 1 229 ? -24.822 -0.468 31.349 1.00 87.06 229 ASN A N 1
ATOM 1871 C CA . ASN A 1 229 ? -25.129 0.133 30.051 1.00 87.06 229 ASN A CA 1
ATOM 1872 C C . ASN A 1 229 ? -23.887 0.798 29.438 1.00 87.06 229 ASN A C 1
ATOM 1874 O O . ASN A 1 229 ? -23.582 0.542 28.277 1.00 87.06 229 ASN A O 1
ATOM 1878 N N . ASN A 1 230 ? -23.108 1.537 30.235 1.00 88.31 230 ASN A N 1
ATOM 1879 C CA . ASN A 1 230 ? -21.875 2.171 29.762 1.00 88.31 230 ASN A CA 1
ATOM 1880 C C . ASN A 1 230 ? -20.842 1.146 29.255 1.00 88.31 230 ASN A C 1
ATOM 1882 O O . ASN A 1 230 ? -20.209 1.366 28.224 1.00 88.31 230 ASN A O 1
ATOM 1886 N N . ILE A 1 231 ? -20.678 0.008 29.944 1.00 86.69 231 ILE A N 1
ATOM 1887 C CA . ILE A 1 231 ? -19.785 -1.082 29.500 1.00 86.69 231 ILE A CA 1
ATOM 1888 C C . ILE A 1 231 ? -20.251 -1.658 28.154 1.00 86.69 231 ILE A C 1
ATOM 1890 O O . ILE A 1 231 ? -19.436 -1.961 27.280 1.00 86.69 231 ILE A O 1
ATOM 1894 N N . LEU A 1 232 ? -21.563 -1.794 27.975 1.00 84.88 232 LEU A N 1
ATOM 1895 C CA . LEU A 1 232 ? -22.169 -2.300 26.746 1.00 84.88 232 LEU A CA 1
ATOM 1896 C C . LEU A 1 232 ? -21.966 -1.341 25.570 1.00 84.88 232 LEU A C 1
ATOM 1898 O O . LEU A 1 232 ? -21.634 -1.782 24.471 1.00 84.88 232 LEU A O 1
ATOM 1902 N N . ASP A 1 233 ? -22.129 -0.041 25.804 1.00 85.31 233 ASP A N 1
ATOM 1903 C CA . ASP A 1 233 ? -21.951 0.984 24.778 1.00 85.31 233 ASP A CA 1
ATOM 1904 C C . ASP A 1 233 ? -20.489 1.069 24.320 1.00 85.31 233 ASP A C 1
ATOM 1906 O O . ASP A 1 233 ? -20.229 1.109 23.117 1.00 85.31 233 ASP A O 1
ATOM 1910 N N . ILE A 1 234 ? -19.524 0.959 25.244 1.00 83.38 234 ILE A N 1
ATOM 1911 C CA . ILE A 1 234 ? -18.097 0.831 24.898 1.00 83.38 234 ILE A CA 1
ATOM 1912 C C . ILE A 1 234 ? -17.865 -0.396 24.004 1.00 83.38 234 ILE A C 1
ATOM 1914 O O . ILE A 1 234 ? -17.201 -0.289 22.974 1.00 83.38 234 ILE A O 1
ATOM 1918 N N . SER A 1 235 ? -18.458 -1.547 24.341 1.00 79.94 235 SER A N 1
ATOM 1919 C CA . SER A 1 235 ? -18.316 -2.770 23.539 1.00 79.94 235 SER A CA 1
ATOM 1920 C C . SER A 1 235 ? -18.903 -2.647 22.128 1.00 79.94 235 SER A C 1
ATOM 1922 O O . SER A 1 235 ? -18.399 -3.291 21.209 1.00 79.94 235 SER A O 1
ATOM 1924 N N . LYS A 1 236 ? -19.964 -1.855 21.928 1.00 78.00 236 LYS A N 1
ATOM 1925 C CA . LYS A 1 236 ? -20.534 -1.603 20.592 1.00 78.00 236 LYS A CA 1
ATOM 1926 C C . LYS A 1 236 ? -19.631 -0.704 19.750 1.00 78.00 236 LYS A C 1
ATOM 1928 O O . LYS A 1 236 ? -19.424 -0.988 18.569 1.00 78.00 236 LYS A O 1
ATOM 1933 N N . ILE A 1 237 ? -19.065 0.332 20.373 1.00 79.44 237 ILE A N 1
ATOM 1934 C CA . ILE A 1 237 ? -18.131 1.266 19.731 1.00 79.44 237 ILE A CA 1
ATOM 1935 C C . ILE A 1 237 ? -16.861 0.533 19.283 1.00 79.44 237 ILE A C 1
ATOM 1937 O O . ILE A 1 237 ? -16.431 0.713 18.146 1.00 79.44 237 ILE A O 1
ATOM 1941 N N . GLU A 1 238 ? -16.295 -0.335 20.132 1.00 71.12 238 GLU A N 1
ATOM 1942 C CA . GLU A 1 238 ? -15.113 -1.147 19.790 1.00 71.12 238 GLU A CA 1
ATOM 1943 C C . GLU A 1 238 ? -15.335 -2.028 18.546 1.00 71.12 238 GLU A C 1
ATOM 1945 O O . GLU A 1 238 ? -14.397 -2.281 17.794 1.00 71.12 238 GLU A O 1
ATOM 1950 N N . ASN A 1 239 ? -16.576 -2.440 18.278 1.00 66.62 239 ASN A N 1
ATOM 1951 C CA . ASN A 1 239 ? -16.933 -3.258 17.118 1.00 66.62 239 ASN A CA 1
ATOM 1952 C C . ASN A 1 239 ? -17.340 -2.458 15.874 1.00 66.62 239 ASN A C 1
ATOM 1954 O O . ASN A 1 239 ? -17.859 -3.048 14.922 1.00 66.62 239 ASN A O 1
ATOM 1958 N N . GLY A 1 240 ? -17.206 -1.130 15.887 1.00 63.31 240 GLY A N 1
ATOM 1959 C CA . GLY A 1 240 ? -17.580 -0.277 14.758 1.00 63.31 240 GLY A CA 1
ATOM 1960 C C . GLY A 1 240 ? -19.078 -0.268 14.425 1.00 63.31 240 GLY A C 1
ATOM 1961 O O . GLY A 1 240 ? -19.449 0.179 13.344 1.00 63.31 240 GLY A O 1
ATOM 1962 N N . HIS A 1 241 ? -19.942 -0.752 15.324 1.00 51.31 241 HIS A N 1
ATOM 1963 C CA . HIS A 1 241 ? -21.393 -0.665 15.158 1.00 51.31 241 HIS A CA 1
ATOM 1964 C C . HIS A 1 241 ? -21.866 0.675 15.725 1.00 51.31 241 HIS A C 1
ATOM 1966 O O . HIS A 1 241 ? -22.235 0.772 16.895 1.00 51.31 241 HIS A O 1
ATOM 1972 N N . VAL A 1 242 ? -21.810 1.715 14.895 1.00 42.56 242 VAL A N 1
ATOM 1973 C CA . VAL A 1 242 ? -22.495 2.986 15.147 1.00 42.56 242 VAL A CA 1
ATOM 1974 C C . VAL A 1 242 ? -23.668 3.033 14.170 1.00 42.56 242 VAL A C 1
ATOM 1976 O O . VAL A 1 242 ? -23.442 3.042 12.960 1.00 42.56 242 VAL A O 1
ATOM 1979 N N . GLU A 1 243 ? -24.893 2.955 14.693 1.00 37.56 243 GLU A N 1
ATOM 1980 C CA . GLU A 1 243 ? -26.114 3.287 13.939 1.00 37.56 243 GLU A CA 1
ATOM 1981 C C . GLU A 1 243 ? -26.173 4.788 13.631 1.00 37.56 243 GLU A C 1
ATOM 1983 O O . GLU A 1 243 ? -25.753 5.589 14.502 1.00 37.56 243 GLU A O 1
#

Nearest PDB structures (foldseek):
  3ja6-assembly1_I  TM=3.640E-01  e=5.172E+00  Escherichia coli
  8to0-assembly1_z0  TM=1.995E-01  e=5.172E+00  Mus musculus